Protein AF-A0A255HQ64-F1 (afdb_monomer_lite)

pLDDT: mean 72.26, std 23.72, range [22.92, 97.94]

Secondary structure (DSSP, 8-state):
--------SS------------------------------------TT--B-HHHHHHHHHHHIIIIIGGG--GGGS-HHHHHHTS-HHHHHHHHHHHHHHHHHHHHHHHHHHHHTTT--BSSHHHHHHHHHHHHHHHHHHHHHHHHHHHHHT--TTGGGS-HHHHHHHHHHHHS-GGG----HHHHHHHHHHHHT--S--

Structure (mmCIF, N/CA/C/O backbone):
data_AF-A0A255HQ64-F1
#
_entry.id   AF-A0A255HQ64-F1
#
loop_
_atom_site.group_PDB
_atom_site.id
_atom_site.type_symbol
_atom_site.label_atom_id
_atom_site.label_alt_id
_atom_site.label_comp_id
_atom_site.label_asym_id
_atom_site.label_entity_id
_atom_site.label_seq_id
_atom_site.pdbx_PDB_ins_code
_atom_site.Cartn_x
_atom_site.Cartn_y
_atom_site.Cartn_z
_atom_site.occupancy
_atom_site.B_iso_or_equiv
_atom_site.auth_seq_id
_atom_site.auth_comp_id
_atom_site.auth_asym_id
_atom_site.auth_atom_id
_atom_site.pdbx_PDB_model_num
ATOM 1 N N . MET A 1 1 ? -14.768 -10.902 -18.904 1.00 24.06 1 MET A N 1
ATOM 2 C CA . MET A 1 1 ? -14.492 -9.645 -18.185 1.00 24.06 1 MET A CA 1
ATOM 3 C C . MET A 1 1 ? -13.934 -10.063 -16.839 1.00 24.06 1 MET A C 1
ATOM 5 O O . MET A 1 1 ? -14.680 -10.605 -16.036 1.00 24.06 1 MET A O 1
ATOM 9 N N . LYS A 1 2 ? -12.608 -10.044 -16.684 1.00 22.92 2 LYS A N 1
ATOM 10 C CA . LYS A 1 2 ? -11.966 -10.468 -15.439 1.00 22.92 2 LYS A CA 1
ATOM 11 C C . LYS A 1 2 ? -12.062 -9.269 -14.502 1.00 22.92 2 LYS A C 1
ATOM 13 O O . LYS A 1 2 ? -11.511 -8.226 -14.834 1.00 22.92 2 LYS A O 1
ATOM 18 N N . LEU A 1 3 ? -12.838 -9.373 -13.423 1.00 25.36 3 LEU A N 1
ATOM 19 C CA . LEU A 1 3 ? -12.662 -8.450 -12.307 1.00 25.36 3 LEU A CA 1
ATOM 20 C C . LEU A 1 3 ? -11.263 -8.748 -11.769 1.00 25.36 3 LEU A C 1
ATOM 22 O O . LEU A 1 3 ? -11.058 -9.783 -11.134 1.00 25.36 3 LEU A O 1
ATOM 26 N N . ASN A 1 4 ? -10.297 -7.911 -12.141 1.00 28.52 4 ASN A N 1
ATOM 27 C CA . ASN A 1 4 ? -8.981 -7.914 -11.525 1.00 28.52 4 ASN A CA 1
ATOM 28 C C . ASN A 1 4 ? -9.217 -7.695 -10.030 1.00 28.52 4 ASN A C 1
ATOM 30 O O . ASN A 1 4 ? -9.949 -6.779 -9.647 1.00 28.52 4 ASN A O 1
ATOM 34 N N . LYS A 1 5 ? -8.695 -8.607 -9.211 1.00 32.50 5 LYS A N 1
ATOM 35 C CA . LYS A 1 5 ? -8.794 -8.539 -7.758 1.00 32.50 5 LYS A CA 1
ATOM 36 C C . LYS A 1 5 ? -7.911 -7.382 -7.313 1.00 32.50 5 LYS A C 1
ATOM 38 O O . LYS A 1 5 ? -6.738 -7.589 -7.049 1.00 32.50 5 LYS A O 1
ATOM 43 N N . ILE A 1 6 ? -8.465 -6.171 -7.297 1.00 34.75 6 ILE A N 1
ATOM 44 C CA . ILE A 1 6 ? -7.831 -5.026 -6.645 1.00 34.75 6 ILE A CA 1
ATOM 45 C C . ILE A 1 6 ? -7.405 -5.520 -5.269 1.00 34.75 6 ILE A C 1
ATOM 47 O O . ILE A 1 6 ? -8.214 -6.111 -4.550 1.00 34.75 6 ILE A O 1
ATOM 51 N N . LEU A 1 7 ? -6.119 -5.375 -4.973 1.00 38.97 7 LEU A N 1
ATOM 52 C CA . LEU A 1 7 ? -5.578 -5.688 -3.673 1.00 38.97 7 LEU A CA 1
ATOM 53 C C . LEU A 1 7 ? -6.376 -4.840 -2.681 1.00 38.97 7 LEU A C 1
ATOM 55 O O . LEU A 1 7 ? -6.271 -3.619 -2.683 1.00 38.97 7 LEU A O 1
ATOM 59 N N . SER A 1 8 ? -7.240 -5.477 -1.895 1.00 43.06 8 SER A N 1
ATOM 60 C CA . SER A 1 8 ? -8.002 -4.805 -0.848 1.00 43.06 8 SER A CA 1
ATOM 61 C C . SER A 1 8 ? -7.028 -4.514 0.293 1.00 43.06 8 SER A C 1
ATOM 63 O O . SER A 1 8 ? -7.092 -5.110 1.363 1.00 43.06 8 SER A O 1
ATOM 65 N N . ILE A 1 9 ? -6.042 -3.637 0.061 1.00 43.84 9 ILE A N 1
ATOM 66 C CA . ILE A 1 9 ? -5.307 -3.022 1.161 1.00 43.84 9 ILE A CA 1
ATOM 67 C C . ILE A 1 9 ? -6.313 -2.076 1.809 1.00 43.84 9 ILE A C 1
ATOM 69 O O . ILE A 1 9 ? -6.396 -0.897 1.477 1.00 43.84 9 ILE A O 1
ATOM 73 N N . PHE A 1 10 ? -7.121 -2.633 2.709 1.00 46.38 10 PHE A N 1
ATOM 74 C CA . PHE A 1 10 ? -7.996 -1.896 3.611 1.00 46.38 10 PHE A CA 1
ATOM 75 C C . PHE A 1 10 ? -9.009 -0.962 2.934 1.00 46.38 10 PHE A C 1
ATOM 77 O O . PHE A 1 10 ? -9.365 0.078 3.489 1.00 46.38 10 PHE A O 1
ATOM 84 N N . PHE A 1 11 ? -9.537 -1.352 1.773 1.00 42.53 11 PHE A N 1
ATOM 85 C CA . PHE A 1 11 ? -10.768 -0.761 1.257 1.00 42.53 11 PHE A CA 1
ATOM 86 C C . PHE A 1 11 ? -11.918 -1.702 1.559 1.00 42.53 11 PHE A C 1
ATOM 88 O O . PHE A 1 11 ? -12.272 -2.559 0.752 1.00 42.53 11 PHE A O 1
ATOM 95 N N . VAL A 1 12 ? -12.524 -1.504 2.728 1.00 39.09 12 VAL A N 1
ATOM 96 C CA . VAL A 1 12 ? -13.824 -2.091 3.055 1.00 39.09 12 VAL A CA 1
ATOM 97 C C . VAL A 1 12 ? -14.802 -1.620 1.981 1.00 39.09 12 VAL A C 1
ATOM 99 O O . VAL A 1 12 ? -15.322 -0.506 2.010 1.00 39.09 12 VAL A O 1
ATOM 102 N N . THR A 1 13 ? -15.000 -2.453 0.970 1.00 31.36 13 THR A N 1
ATOM 103 C CA . THR A 1 13 ? -15.890 -2.183 -0.149 1.00 31.36 13 THR A CA 1
ATOM 104 C C . THR A 1 13 ? -17.197 -2.888 0.156 1.00 31.36 13 THR A C 1
ATOM 106 O O . THR A 1 13 ? -17.407 -4.035 -0.226 1.00 31.36 13 THR A O 1
ATOM 109 N N . ILE A 1 14 ? -18.108 -2.204 0.857 1.00 38.34 14 ILE A N 1
ATOM 110 C CA . ILE A 1 14 ? -19.464 -2.731 1.020 1.00 38.34 14 ILE A CA 1
ATOM 111 C C . ILE A 1 14 ? -20.191 -2.580 -0.315 1.00 38.34 14 ILE A C 1
ATOM 113 O O . ILE A 1 14 ? -20.594 -1.491 -0.731 1.00 38.34 14 ILE A O 1
ATOM 117 N N . PHE A 1 15 ? -20.389 -3.715 -0.981 1.00 27.72 15 PHE A N 1
ATOM 118 C CA . PHE A 1 15 ? -21.428 -3.872 -1.985 1.00 27.72 15 PHE A CA 1
ATOM 119 C C . PHE A 1 15 ? -22.784 -3.639 -1.305 1.00 27.72 15 PHE A C 1
ATOM 121 O O . PHE A 1 15 ? -23.308 -4.510 -0.615 1.00 27.72 15 PHE A O 1
ATOM 128 N N . LEU A 1 16 ? -23.381 -2.464 -1.516 1.00 32.75 16 LEU A N 1
ATOM 129 C CA . LEU A 1 16 ? -24.788 -2.221 -1.203 1.00 32.75 16 LEU A CA 1
ATOM 130 C C . LEU A 1 16 ? -25.658 -3.071 -2.136 1.00 32.75 16 LEU A C 1
ATOM 132 O O . LEU A 1 16 ? -26.125 -2.596 -3.171 1.00 32.75 16 LEU A O 1
ATOM 136 N N . ILE A 1 17 ? -25.883 -4.338 -1.788 1.00 31.06 17 ILE A N 1
ATOM 137 C CA . ILE A 1 17 ? -26.957 -5.124 -2.390 1.00 31.06 17 ILE A CA 1
ATOM 138 C C . ILE A 1 17 ? -27.779 -5.754 -1.275 1.00 31.06 17 ILE A C 1
ATOM 140 O O . ILE A 1 17 ? -27.460 -6.797 -0.716 1.00 31.06 17 ILE A O 1
ATOM 144 N N . SER A 1 18 ? -28.910 -5.110 -1.012 1.00 34.94 18 SER A N 1
ATOM 145 C CA . SER A 1 18 ? -30.090 -5.747 -0.455 1.00 34.94 18 SER A CA 1
ATOM 146 C C . SER A 1 18 ? -30.404 -7.035 -1.226 1.00 34.94 18 SER A C 1
ATOM 148 O O . SER A 1 18 ? -30.878 -6.951 -2.358 1.00 34.94 18 SER A O 1
ATOM 150 N N . MET A 1 19 ? -30.182 -8.207 -0.632 1.00 30.97 19 MET A N 1
ATOM 151 C CA . MET A 1 19 ? -31.090 -9.354 -0.739 1.00 30.97 19 MET A CA 1
ATOM 152 C C . MET A 1 19 ? -30.690 -10.488 0.211 1.00 30.97 19 MET A C 1
ATOM 154 O O . MET A 1 19 ? -29.537 -10.879 0.332 1.00 30.97 19 MET A O 1
ATOM 158 N N . THR A 1 20 ? -31.715 -11.008 0.878 1.00 44.75 20 THR A N 1
ATOM 159 C CA . THR A 1 20 ? -31.733 -12.138 1.807 1.00 44.75 20 THR A CA 1
ATOM 160 C C . THR A 1 20 ? -31.143 -13.422 1.221 1.00 44.75 20 THR A C 1
ATOM 162 O O . THR A 1 20 ? -31.547 -13.834 0.134 1.00 44.75 20 THR A O 1
ATOM 165 N N . GLY A 1 21 ? -30.321 -14.125 2.007 1.00 26.88 21 GLY A N 1
ATOM 166 C CA . GLY A 1 21 ? -29.991 -15.531 1.763 1.00 26.88 21 GLY A CA 1
ATOM 167 C C . GLY A 1 21 ? -28.839 -16.048 2.624 1.00 26.88 21 GLY A C 1
ATOM 168 O O . GLY A 1 21 ? -27.693 -16.007 2.197 1.00 26.88 21 GLY A O 1
ATOM 169 N N . CYS A 1 22 ? -29.138 -16.576 3.817 1.00 33.88 22 CYS A N 1
ATOM 170 C CA . CYS A 1 22 ? -28.191 -17.400 4.570 1.00 33.88 22 CYS A CA 1
ATOM 171 C C . CYS A 1 22 ? -27.724 -18.587 3.718 1.00 33.88 22 CYS A C 1
ATOM 173 O O . CYS A 1 22 ? -28.560 -19.304 3.165 1.00 33.88 22 CYS A O 1
ATOM 175 N N . ASN A 1 23 ? -26.427 -18.894 3.743 1.00 31.59 23 ASN A N 1
ATOM 176 C CA . ASN A 1 23 ? -26.014 -20.290 3.740 1.00 31.59 23 ASN A CA 1
ATOM 177 C C . ASN A 1 23 ? -24.742 -20.484 4.572 1.00 31.59 23 ASN A C 1
ATOM 179 O O . ASN A 1 23 ? -23.729 -19.829 4.348 1.00 31.59 23 ASN A O 1
ATOM 183 N N . ASN A 1 24 ? -24.833 -21.393 5.541 1.00 39.72 24 ASN A N 1
ATOM 184 C CA . ASN A 1 24 ? -23.725 -21.837 6.374 1.00 39.72 24 ASN A CA 1
ATOM 185 C C . ASN A 1 24 ? -22.725 -22.640 5.539 1.00 39.72 24 ASN A C 1
ATOM 187 O O . ASN A 1 24 ? -23.102 -23.616 4.891 1.00 39.72 24 ASN A O 1
ATOM 191 N N . SER A 1 25 ? -21.440 -22.338 5.694 1.00 27.50 25 SER A N 1
ATOM 192 C CA . SER A 1 25 ? -20.389 -23.340 5.531 1.00 27.50 25 SER A CA 1
ATOM 193 C C . SER A 1 25 ? -19.209 -23.010 6.435 1.00 27.50 25 SER A C 1
ATOM 195 O O . SER A 1 25 ? -18.373 -22.167 6.128 1.00 27.50 25 SER A O 1
ATOM 197 N N . THR A 1 26 ? -19.178 -23.705 7.567 1.00 33.03 26 THR A N 1
ATOM 198 C CA . THR A 1 26 ? -18.018 -23.885 8.434 1.00 33.03 26 THR A CA 1
ATOM 199 C C . THR A 1 26 ? -16.891 -24.525 7.627 1.00 33.03 26 THR A C 1
ATOM 201 O O . THR A 1 26 ? -17.105 -25.564 7.007 1.00 33.03 26 THR A O 1
ATOM 204 N N . ASN A 1 27 ? -15.696 -23.940 7.658 1.00 26.80 27 ASN A N 1
ATOM 205 C CA . ASN A 1 27 ? -14.461 -24.649 7.341 1.00 26.80 27 ASN A CA 1
ATOM 206 C C . ASN A 1 27 ? -13.337 -24.115 8.228 1.00 26.80 27 ASN A C 1
ATOM 208 O O . ASN A 1 27 ? -12.772 -23.052 7.992 1.00 26.80 27 ASN A O 1
ATOM 212 N N . GLU A 1 28 ? -13.023 -24.896 9.257 1.00 36.34 28 GLU A N 1
ATOM 213 C CA . GLU A 1 28 ? -11.719 -24.887 9.906 1.00 36.34 28 GLU A CA 1
ATOM 214 C C . GLU A 1 28 ? -10.651 -25.239 8.863 1.00 36.34 28 GLU A C 1
ATOM 216 O O . GLU A 1 28 ? -10.826 -26.225 8.149 1.00 36.34 28 GLU A O 1
ATOM 221 N N . ASN A 1 29 ? -9.537 -24.499 8.799 1.00 27.52 29 ASN A N 1
ATOM 222 C CA . ASN A 1 29 ? -8.215 -25.085 8.535 1.00 27.52 29 ASN A CA 1
ATOM 223 C C . ASN A 1 29 ? -7.055 -24.110 8.817 1.00 27.52 29 ASN A C 1
ATOM 225 O O . ASN A 1 29 ? -6.724 -23.240 8.022 1.00 27.52 29 ASN A O 1
ATOM 229 N N . LYS A 1 30 ? -6.423 -24.353 9.970 1.00 29.31 30 LYS A N 1
ATOM 230 C CA . LYS A 1 30 ? -4.975 -24.438 10.237 1.00 29.31 30 LYS A CA 1
ATOM 231 C C . LYS A 1 30 ? -4.026 -23.546 9.421 1.00 29.31 30 LYS A C 1
ATOM 233 O O . LYS A 1 30 ? -3.589 -23.897 8.328 1.00 29.31 30 LYS A O 1
ATOM 238 N N . THR A 1 31 ? -3.542 -22.515 10.104 1.00 26.64 31 THR A N 1
ATOM 239 C CA . THR A 1 31 ? -2.289 -21.798 9.859 1.00 26.64 31 THR A CA 1
ATOM 240 C C . THR A 1 31 ? -1.111 -22.777 9.736 1.00 26.64 31 THR A C 1
ATOM 242 O O . THR A 1 31 ? -0.746 -23.447 10.703 1.00 26.64 31 THR A O 1
ATOM 245 N N . GLN A 1 32 ? -0.499 -22.867 8.552 1.00 25.44 32 GLN A N 1
ATOM 246 C CA . GLN A 1 32 ? 0.832 -23.456 8.377 1.00 25.44 32 GLN A CA 1
ATOM 247 C C . GLN A 1 32 ? 1.851 -22.337 8.193 1.00 25.44 32 GLN A C 1
ATOM 249 O O . GLN A 1 32 ? 2.010 -21.762 7.121 1.00 25.44 32 GLN A O 1
ATOM 254 N N . GLN A 1 33 ? 2.547 -22.056 9.287 1.00 28.48 33 GLN A N 1
ATOM 255 C CA . GLN A 1 33 ? 3.750 -21.247 9.340 1.00 28.48 33 GLN A CA 1
ATOM 256 C C . GLN A 1 33 ? 4.869 -22.011 8.613 1.00 28.48 33 GLN A C 1
ATOM 258 O O . GLN A 1 33 ? 5.309 -23.060 9.077 1.00 28.48 33 GLN A O 1
ATOM 263 N N . ASN A 1 34 ? 5.316 -21.514 7.459 1.00 27.91 34 ASN A N 1
ATOM 264 C CA . ASN A 1 34 ? 6.534 -21.992 6.808 1.00 27.91 34 ASN A CA 1
ATOM 265 C C . ASN A 1 34 ? 7.563 -20.863 6.795 1.00 27.91 34 ASN A C 1
ATOM 267 O O . ASN A 1 34 ? 7.622 -20.050 5.875 1.00 27.91 34 ASN A O 1
ATOM 271 N N . GLU A 1 35 ? 8.403 -20.845 7.829 1.00 33.62 35 GLU A N 1
ATOM 272 C CA . GLU A 1 35 ? 9.655 -20.099 7.828 1.00 33.62 35 GLU A CA 1
ATOM 273 C C . GLU A 1 35 ? 10.601 -20.707 6.783 1.00 33.62 35 GLU A C 1
ATOM 275 O O . GLU A 1 35 ? 11.236 -21.740 7.005 1.00 33.62 35 GLU A O 1
ATOM 280 N N . LYS A 1 36 ? 10.741 -20.049 5.630 1.00 29.50 36 LYS A N 1
ATOM 281 C CA . LYS A 1 36 ? 11.925 -20.213 4.782 1.00 29.50 36 LYS A CA 1
ATOM 282 C C . LYS A 1 36 ? 12.760 -18.944 4.850 1.00 29.50 36 LYS A C 1
ATOM 284 O O . LYS A 1 36 ? 12.483 -17.952 4.184 1.00 29.50 36 LYS A O 1
ATOM 289 N N . LYS A 1 37 ? 13.824 -19.013 5.655 1.00 31.95 37 LYS A N 1
ATOM 290 C CA . LYS A 1 37 ? 14.984 -18.116 5.586 1.00 31.95 37 LYS A CA 1
ATOM 291 C C . LYS A 1 37 ? 15.565 -18.179 4.170 1.00 31.95 37 LYS A C 1
ATOM 293 O O . LYS A 1 37 ? 16.359 -19.067 3.874 1.00 31.95 37 LYS A O 1
ATOM 298 N N . ASN A 1 38 ? 15.203 -17.229 3.315 1.00 29.02 38 ASN A N 1
ATOM 299 C CA . ASN A 1 38 ? 15.998 -16.916 2.136 1.00 29.02 38 ASN A CA 1
ATOM 300 C C . ASN A 1 38 ? 16.969 -15.800 2.513 1.00 29.02 38 ASN A C 1
ATOM 302 O O . ASN A 1 38 ? 16.574 -14.673 2.809 1.00 29.02 38 ASN A O 1
ATOM 306 N N . GLN A 1 39 ? 18.250 -16.164 2.560 1.00 30.75 39 GLN A N 1
ATOM 307 C CA . GLN A 1 39 ? 19.353 -15.220 2.655 1.00 30.75 39 GLN A CA 1
ATOM 308 C C . GLN A 1 39 ? 19.277 -14.268 1.461 1.00 30.75 39 GLN A C 1
ATOM 310 O O . GLN A 1 39 ? 19.298 -14.699 0.309 1.00 30.75 39 GLN A O 1
ATOM 315 N N . ILE A 1 40 ? 19.182 -12.974 1.758 1.00 37.75 40 ILE A N 1
ATOM 316 C CA . ILE A 1 40 ? 19.407 -11.911 0.787 1.00 37.75 40 ILE A CA 1
ATOM 317 C C . ILE A 1 40 ? 20.883 -12.015 0.412 1.00 37.75 40 ILE A C 1
ATOM 319 O O . ILE A 1 40 ? 21.764 -11.785 1.238 1.00 37.75 40 ILE A O 1
ATOM 323 N N . GLN A 1 41 ? 21.154 -12.468 -0.807 1.00 32.47 41 GLN A N 1
ATOM 324 C CA . GLN A 1 41 ? 22.484 -12.371 -1.380 1.00 32.47 41 GLN A CA 1
ATOM 325 C C . GLN A 1 41 ? 22.687 -10.894 -1.717 1.00 32.47 41 GLN A C 1
ATOM 327 O O . GLN A 1 41 ? 22.068 -10.386 -2.650 1.00 32.47 41 GLN A O 1
ATOM 332 N N . ASP A 1 42 ? 23.520 -10.209 -0.934 1.00 36.88 42 ASP A N 1
ATOM 333 C CA . ASP A 1 42 ? 24.034 -8.883 -1.266 1.00 36.88 42 ASP A CA 1
ATOM 334 C C . ASP A 1 42 ? 24.834 -8.993 -2.572 1.00 36.88 42 ASP A C 1
ATOM 336 O O . ASP A 1 42 ? 26.042 -9.252 -2.578 1.00 36.88 42 ASP A O 1
ATOM 340 N N . GLN A 1 43 ? 24.158 -8.845 -3.711 1.00 41.22 43 GLN A N 1
ATOM 341 C CA . GLN A 1 43 ? 24.840 -8.628 -4.974 1.00 41.22 43 GLN A CA 1
ATOM 342 C C . GLN A 1 43 ? 25.450 -7.228 -4.917 1.00 41.22 43 GLN A C 1
ATOM 344 O O . GLN A 1 43 ? 24.768 -6.218 -5.073 1.00 41.22 43 GLN A O 1
ATOM 349 N N . LYS A 1 44 ? 26.763 -7.173 -4.675 1.00 38.41 44 LYS A N 1
ATOM 350 C CA . LYS A 1 44 ? 27.582 -5.996 -4.974 1.00 38.41 44 LYS A CA 1
ATOM 351 C C . LYS A 1 44 ? 27.507 -5.744 -6.480 1.00 38.41 44 LYS A C 1
ATOM 353 O O . LYS A 1 44 ? 28.279 -6.319 -7.244 1.00 38.41 44 LYS A O 1
ATOM 358 N N . GLN A 1 45 ? 26.537 -4.933 -6.887 1.00 43.72 45 GLN A N 1
ATOM 359 C CA . GLN A 1 45 ? 26.375 -4.472 -8.255 1.00 43.72 45 GLN A CA 1
ATOM 360 C C . GLN A 1 45 ? 27.478 -3.450 -8.559 1.00 43.72 45 GLN A C 1
ATOM 362 O O . GLN A 1 45 ? 27.802 -2.591 -7.739 1.00 43.72 45 GLN A O 1
ATOM 367 N N . ASP A 1 46 ? 28.098 -3.597 -9.724 1.00 43.12 46 ASP A N 1
ATOM 368 C CA . ASP A 1 46 ? 29.128 -2.705 -10.242 1.00 43.12 46 ASP A CA 1
ATOM 369 C C . ASP A 1 46 ? 28.583 -1.262 -10.288 1.00 43.12 46 ASP A C 1
ATOM 371 O O . ASP A 1 46 ? 27.571 -0.992 -10.935 1.00 43.12 46 ASP A O 1
ATOM 375 N N . ASN A 1 47 ? 29.213 -0.337 -9.557 1.00 51.97 47 ASN A N 1
ATOM 376 C CA . ASN A 1 47 ? 28.626 0.937 -9.094 1.00 51.97 47 ASN A CA 1
ATOM 377 C C . ASN A 1 47 ? 28.243 1.959 -10.197 1.00 51.97 47 ASN A C 1
ATOM 379 O O . ASN A 1 47 ? 27.835 3.078 -9.873 1.00 51.97 47 ASN A O 1
ATOM 383 N N . ASN A 1 48 ? 28.354 1.606 -11.481 1.00 59.72 48 ASN A N 1
ATOM 384 C CA . ASN A 1 48 ? 28.093 2.496 -12.617 1.00 59.72 48 ASN A CA 1
ATOM 385 C C . ASN A 1 48 ? 26.984 2.042 -13.577 1.00 59.72 48 ASN A C 1
ATOM 387 O O . ASN A 1 48 ? 26.593 2.846 -14.423 1.00 59.72 48 ASN A O 1
ATOM 391 N N . LYS A 1 49 ? 26.459 0.814 -13.473 1.00 76.44 49 LYS A N 1
ATOM 392 C CA . LYS A 1 49 ? 25.385 0.348 -14.364 1.00 76.44 49 LYS A CA 1
ATOM 393 C C . LYS A 1 49 ? 24.044 0.336 -13.628 1.00 76.44 49 LYS A C 1
ATOM 395 O O . LYS A 1 49 ? 23.960 -0.166 -12.512 1.00 76.44 49 LYS A O 1
ATOM 400 N N . GLY A 1 50 ? 23.027 0.955 -14.228 1.00 86.69 50 GLY A N 1
ATOM 401 C CA . GLY A 1 50 ? 21.662 0.911 -13.709 1.00 86.69 50 GLY A CA 1
ATOM 402 C C . GLY A 1 50 ? 21.059 -0.487 -13.841 1.00 86.69 50 GLY A C 1
ATOM 403 O O . GLY A 1 50 ? 21.545 -1.323 -14.597 1.00 86.69 50 GLY A O 1
ATOM 404 N N . MET A 1 51 ? 19.981 -0.720 -13.107 1.00 94.25 51 MET A N 1
ATOM 405 C CA . MET A 1 51 ? 19.166 -1.919 -13.184 1.00 94.25 51 MET A CA 1
ATOM 406 C C . MET A 1 51 ? 18.435 -1.979 -14.527 1.00 94.25 51 MET A C 1
ATOM 408 O O . MET A 1 51 ? 17.739 -1.031 -14.906 1.00 94.25 51 MET A O 1
ATOM 412 N N . ASN A 1 52 ? 18.570 -3.093 -15.240 1.00 95.62 52 ASN A N 1
ATOM 413 C CA . ASN A 1 52 ? 17.798 -3.339 -16.455 1.00 95.62 52 ASN A CA 1
ATOM 414 C C . ASN A 1 52 ? 16.359 -3.793 -16.119 1.00 95.62 52 ASN A C 1
ATOM 416 O O . ASN A 1 52 ? 15.999 -4.012 -14.961 1.00 95.62 52 ASN A O 1
ATOM 420 N N . LYS A 1 53 ? 15.510 -3.941 -17.143 1.00 95.56 53 LYS A N 1
ATOM 421 C CA . LYS A 1 53 ? 14.087 -4.278 -16.966 1.00 95.56 53 LYS A CA 1
ATOM 422 C C . LYS A 1 53 ? 13.853 -5.626 -16.265 1.00 95.56 53 LYS A C 1
ATOM 424 O O . LYS A 1 53 ? 12.931 -5.723 -15.457 1.00 95.56 53 LYS A O 1
ATOM 429 N N . ASP A 1 54 ? 14.665 -6.642 -16.554 1.00 95.75 54 ASP A N 1
ATOM 430 C CA . ASP A 1 54 ? 14.512 -7.979 -15.968 1.00 95.75 54 ASP A CA 1
ATOM 431 C C . ASP A 1 54 ? 14.955 -8.001 -14.501 1.00 95.75 54 ASP A C 1
ATOM 433 O O . ASP A 1 54 ? 14.254 -8.555 -13.654 1.00 95.75 54 ASP A O 1
ATOM 437 N N . GLU A 1 55 ? 16.061 -7.324 -14.181 1.00 96.44 55 GLU A N 1
ATOM 438 C CA . GLU A 1 55 ? 16.529 -7.154 -12.799 1.00 96.44 55 GLU A CA 1
ATOM 439 C C . GLU A 1 55 ? 15.496 -6.389 -11.952 1.00 96.44 55 GLU A C 1
ATOM 441 O O . GLU A 1 55 ? 15.201 -6.782 -10.822 1.00 96.44 55 GLU A O 1
ATOM 446 N N . TYR A 1 56 ? 14.887 -5.337 -12.515 1.00 96.75 56 TYR A N 1
ATOM 447 C CA . TYR A 1 56 ? 13.822 -4.587 -11.845 1.00 96.75 56 TYR A CA 1
ATOM 448 C C . TYR A 1 56 ? 12.582 -5.439 -11.608 1.00 96.75 56 TYR A C 1
ATOM 450 O O . TYR A 1 56 ? 12.024 -5.443 -10.513 1.00 96.75 56 TYR A O 1
ATOM 458 N N . LYS A 1 57 ? 12.161 -6.194 -12.624 1.00 96.31 57 LYS A N 1
ATOM 459 C CA . LYS A 1 57 ? 11.031 -7.116 -12.525 1.00 96.31 57 LYS A CA 1
ATOM 460 C C . LYS A 1 57 ? 11.244 -8.150 -11.420 1.00 96.31 57 LYS A C 1
ATOM 462 O O . LYS A 1 57 ? 10.318 -8.407 -10.650 1.00 96.31 57 LYS A O 1
ATOM 467 N N . GLU A 1 58 ? 12.438 -8.730 -11.323 1.00 96.69 58 GLU A N 1
ATOM 468 C CA . GLU A 1 58 ? 12.772 -9.691 -10.270 1.00 96.69 58 GLU A CA 1
ATOM 469 C C . GLU A 1 58 ? 12.743 -9.045 -8.878 1.00 96.69 58 GLU A C 1
ATOM 471 O O . GLU A 1 58 ? 12.162 -9.622 -7.955 1.00 96.69 58 GLU A O 1
ATOM 476 N N . LEU A 1 59 ? 13.317 -7.844 -8.728 1.00 96.94 59 LEU A N 1
ATOM 477 C CA . LEU A 1 59 ? 13.274 -7.088 -7.474 1.00 96.94 59 LEU A CA 1
ATOM 478 C C . LEU A 1 59 ? 11.833 -6.793 -7.058 1.00 96.94 59 LEU A C 1
ATOM 480 O O . LEU A 1 59 ? 11.446 -7.132 -5.942 1.00 96.94 59 LEU A O 1
ATOM 484 N N . LEU A 1 60 ? 11.035 -6.209 -7.956 1.00 96.25 60 LEU A N 1
ATOM 485 C CA . LEU A 1 60 ? 9.657 -5.824 -7.667 1.00 96.25 60 LEU A CA 1
ATOM 486 C C . LEU A 1 60 ? 8.814 -7.035 -7.266 1.00 96.25 60 LEU A C 1
ATOM 488 O O . LEU A 1 60 ? 8.099 -6.966 -6.271 1.00 96.25 60 LEU A O 1
ATOM 492 N N . THR A 1 61 ? 8.943 -8.148 -7.994 1.00 95.38 61 THR A N 1
ATOM 493 C CA . THR A 1 61 ? 8.212 -9.389 -7.695 1.00 95.38 61 THR A CA 1
ATOM 494 C C . THR A 1 61 ? 8.570 -9.907 -6.303 1.00 95.38 61 THR A C 1
ATOM 496 O O . THR A 1 61 ? 7.690 -10.124 -5.479 1.00 95.38 61 THR A O 1
ATOM 499 N N . LYS A 1 62 ? 9.868 -10.019 -5.983 1.00 96.00 62 LYS A N 1
ATOM 500 C CA . LYS A 1 62 ? 10.314 -10.486 -4.658 1.00 96.00 62 LYS A CA 1
ATOM 501 C C . LYS A 1 62 ? 9.862 -9.566 -3.528 1.00 96.00 62 LYS A C 1
ATOM 503 O O . LYS A 1 62 ? 9.499 -10.048 -2.457 1.00 96.00 62 LYS A O 1
ATOM 508 N N . SER A 1 63 ? 9.921 -8.254 -3.741 1.00 94.12 63 SER A N 1
ATOM 509 C CA . SER A 1 63 ? 9.459 -7.274 -2.759 1.00 94.12 63 SER A CA 1
ATOM 510 C C . SER A 1 63 ? 7.951 -7.360 -2.547 1.00 94.12 63 SER A C 1
ATOM 512 O O . SER A 1 63 ? 7.499 -7.317 -1.403 1.00 94.12 63 SER A O 1
ATOM 514 N N . TYR A 1 64 ? 7.181 -7.514 -3.624 1.00 92.19 64 TYR A N 1
ATOM 515 C CA . TYR A 1 64 ? 5.733 -7.670 -3.560 1.00 92.19 64 TYR A CA 1
ATOM 516 C C . TYR A 1 64 ? 5.342 -8.939 -2.795 1.00 92.19 64 TYR A C 1
ATOM 518 O O . TYR A 1 64 ? 4.622 -8.843 -1.803 1.00 92.19 64 TYR A O 1
ATOM 526 N N . ASP A 1 65 ? 5.890 -10.096 -3.174 1.00 91.31 65 ASP A N 1
ATOM 527 C CA . ASP A 1 65 ? 5.614 -11.386 -2.524 1.00 91.31 65 ASP A CA 1
ATOM 528 C C . ASP A 1 65 ? 5.945 -11.355 -1.025 1.00 91.31 65 ASP A C 1
ATOM 530 O O . ASP A 1 65 ? 5.272 -11.967 -0.197 1.00 91.31 65 ASP A O 1
ATOM 534 N N . LYS A 1 66 ? 7.010 -10.635 -0.656 1.00 92.19 66 LYS A N 1
ATOM 535 C CA . LYS A 1 66 ? 7.481 -10.575 0.728 1.00 92.19 66 LYS A CA 1
ATOM 536 C C . LYS A 1 66 ? 6.651 -9.646 1.607 1.00 92.19 66 LYS A C 1
ATOM 538 O O . LYS A 1 66 ? 6.451 -9.962 2.776 1.00 92.19 66 LYS A O 1
ATOM 543 N N . TYR A 1 67 ? 6.262 -8.485 1.090 1.00 90.44 67 TYR A N 1
ATOM 544 C CA . TYR A 1 67 ? 5.720 -7.406 1.916 1.00 90.44 67 TYR A CA 1
ATOM 545 C C . TYR A 1 67 ? 4.259 -7.098 1.617 1.00 90.44 67 TYR A C 1
ATOM 547 O O . TYR A 1 67 ? 3.515 -6.777 2.532 1.00 90.44 67 TYR A O 1
ATOM 555 N N . ILE A 1 68 ? 3.831 -7.199 0.363 1.00 88.94 68 ILE A N 1
ATOM 556 C CA . ILE A 1 68 ? 2.498 -6.761 -0.052 1.00 88.94 68 ILE A CA 1
ATOM 557 C C . ILE A 1 68 ? 1.523 -7.936 -0.122 1.00 88.94 68 ILE A C 1
ATOM 559 O O . ILE A 1 68 ? 0.443 -7.855 0.450 1.00 88.94 68 ILE A O 1
ATOM 563 N N . GLN A 1 69 ? 1.913 -9.053 -0.740 1.00 85.19 69 GLN A N 1
ATOM 564 C CA . GLN A 1 69 ? 1.068 -10.248 -0.842 1.00 85.19 69 GLN A CA 1
ATOM 565 C C . GLN A 1 69 ? 0.538 -10.759 0.518 1.00 85.19 69 GLN A C 1
ATOM 567 O O . GLN A 1 69 ? -0.632 -11.139 0.580 1.00 85.19 69 GLN A O 1
ATOM 572 N N . PRO A 1 70 ? 1.315 -10.749 1.623 1.00 82.25 70 PRO A N 1
ATOM 573 C CA . PRO A 1 70 ? 0.815 -11.203 2.922 1.00 82.25 70 PRO A CA 1
ATOM 574 C C . PRO A 1 70 ? -0.261 -10.302 3.547 1.00 82.25 70 PRO A C 1
ATOM 576 O O . PRO A 1 70 ? -0.850 -10.699 4.547 1.00 82.25 70 PRO A O 1
ATOM 579 N N . LEU A 1 71 ? -0.504 -9.105 2.997 1.00 74.94 71 LEU A N 1
ATOM 580 C CA . LEU A 1 71 ? -1.512 -8.159 3.490 1.00 74.94 71 LEU A CA 1
ATOM 581 C C . LEU A 1 71 ? -2.935 -8.446 2.985 1.00 74.94 71 LEU A C 1
ATOM 583 O O . LEU A 1 71 ? -3.854 -7.739 3.387 1.00 74.94 71 LEU A O 1
ATOM 587 N N . ASP A 1 72 ? -3.143 -9.451 2.125 1.00 64.69 72 ASP A N 1
ATOM 588 C CA . ASP A 1 72 ? -4.479 -9.880 1.673 1.00 64.69 72 ASP A CA 1
ATOM 589 C C . ASP A 1 72 ? -5.256 -10.550 2.827 1.00 64.69 72 ASP A C 1
ATOM 591 O O . ASP A 1 72 ? -5.302 -11.778 2.957 1.00 64.69 72 ASP A O 1
ATOM 595 N N . ILE A 1 73 ? -5.831 -9.732 3.713 1.00 60.41 73 ILE A N 1
ATOM 596 C CA . ILE A 1 73 ? -6.541 -10.173 4.919 1.00 60.41 73 ILE A CA 1
ATOM 597 C C . ILE A 1 73 ? -8.048 -10.093 4.672 1.00 60.41 73 ILE A C 1
ATOM 599 O O . ILE A 1 73 ? -8.760 -9.230 5.183 1.00 60.41 73 ILE A O 1
ATOM 603 N N . LYS A 1 74 ? -8.539 -11.079 3.920 1.00 60.41 74 LYS A N 1
ATOM 604 C CA . LYS A 1 74 ? -9.955 -11.241 3.533 1.00 60.41 74 LYS A CA 1
ATOM 605 C C . LYS A 1 74 ? -10.941 -11.259 4.696 1.00 60.41 74 LYS A C 1
ATOM 607 O O . LYS A 1 74 ? -12.135 -11.069 4.498 1.00 60.41 74 LYS A O 1
ATOM 612 N N . GLU A 1 75 ? -10.458 -11.537 5.903 1.00 57.78 75 GLU A N 1
ATOM 613 C CA . GLU A 1 75 ? -11.274 -11.567 7.115 1.00 57.78 75 GLU A CA 1
ATOM 614 C C . GLU A 1 75 ? -11.888 -10.194 7.440 1.00 57.78 75 GLU A C 1
ATOM 616 O O . GLU A 1 75 ? -12.981 -10.144 7.992 1.00 57.78 75 GLU A O 1
ATOM 621 N N . TYR A 1 76 ? -11.253 -9.089 7.030 1.00 57.88 76 TYR A N 1
ATOM 622 C CA . TYR A 1 76 ? -11.699 -7.725 7.347 1.00 57.88 76 TYR A CA 1
ATOM 623 C C . TYR A 1 76 ? -12.370 -6.998 6.174 1.00 57.88 76 TYR A C 1
ATOM 625 O O . TYR A 1 76 ? -12.800 -5.856 6.336 1.00 57.88 76 TYR A O 1
ATOM 633 N N . ASP A 1 77 ? -12.511 -7.657 5.020 1.00 61.69 77 ASP A N 1
ATOM 634 C CA . ASP A 1 77 ? -13.241 -7.107 3.870 1.00 61.69 77 ASP A CA 1
ATOM 635 C C . ASP A 1 77 ? -14.749 -6.978 4.158 1.00 61.69 77 ASP A C 1
ATOM 637 O O . ASP A 1 77 ? -15.423 -6.121 3.586 1.00 61.69 77 ASP A O 1
ATOM 641 N N . ASP A 1 78 ? -15.277 -7.805 5.070 1.00 66.62 78 ASP A N 1
ATOM 642 C CA . ASP A 1 78 ? -16.694 -7.853 5.431 1.00 66.62 78 ASP A CA 1
ATOM 643 C C . ASP A 1 78 ? -16.913 -7.567 6.923 1.00 66.62 78 ASP A C 1
ATOM 645 O O . ASP A 1 78 ? -17.129 -8.453 7.757 1.00 66.62 78 ASP A O 1
ATOM 649 N N . LEU A 1 79 ? -16.854 -6.277 7.253 1.00 65.31 79 LEU A N 1
ATOM 650 C CA . LEU A 1 79 ? -17.117 -5.745 8.591 1.00 65.31 79 LEU A CA 1
ATOM 651 C C . LEU A 1 79 ? -18.490 -6.155 9.136 1.00 65.31 79 LEU A C 1
ATOM 653 O O . LEU A 1 79 ? -18.624 -6.367 10.341 1.00 65.31 79 LEU A O 1
ATOM 657 N N . GLU A 1 80 ? -19.504 -6.275 8.274 1.00 66.19 80 GLU A N 1
ATOM 658 C CA . GLU A 1 80 ? -20.861 -6.642 8.681 1.00 66.19 80 GLU A CA 1
ATOM 659 C C . GLU A 1 80 ? -20.916 -8.098 9.146 1.00 66.19 80 GLU A C 1
ATOM 661 O O . GLU A 1 80 ? -21.403 -8.369 10.249 1.00 66.19 80 GLU A O 1
ATOM 666 N N . ASN A 1 81 ? -20.367 -9.029 8.362 1.00 67.38 81 ASN A N 1
ATOM 667 C CA . ASN A 1 81 ? -20.279 -10.433 8.759 1.00 67.38 81 ASN A CA 1
ATOM 668 C C . ASN A 1 81 ? -19.366 -10.629 9.969 1.00 67.38 81 ASN A C 1
ATOM 670 O O . ASN A 1 81 ? -19.673 -11.443 10.844 1.00 67.38 81 ASN A O 1
ATOM 674 N N . LEU A 1 82 ? -18.268 -9.880 10.057 1.00 65.69 82 LEU A N 1
ATOM 675 C CA . LEU A 1 82 ? -17.367 -9.982 11.193 1.00 65.69 82 LEU A CA 1
ATOM 676 C C . LEU A 1 82 ? -18.052 -9.491 12.477 1.00 65.69 82 LEU A C 1
ATOM 678 O O . LEU A 1 82 ? -18.067 -10.213 13.473 1.00 65.69 82 LEU A O 1
ATOM 682 N N . LEU A 1 83 ? -18.686 -8.318 12.472 1.00 67.12 83 LEU A N 1
ATOM 683 C CA . LEU A 1 83 ? -19.326 -7.765 13.672 1.00 67.12 83 LEU A CA 1
ATOM 684 C C . LEU A 1 83 ? -20.622 -8.490 14.055 1.00 67.12 83 LEU A C 1
ATOM 686 O O . LEU A 1 83 ? -20.896 -8.638 15.243 1.00 67.12 83 LEU A O 1
ATOM 690 N N . SER A 1 84 ? -21.391 -9.001 13.090 1.00 68.06 84 SER A N 1
ATOM 691 C CA . SER A 1 84 ? -22.639 -9.736 13.362 1.00 68.06 84 SER A CA 1
ATOM 692 C C . SER A 1 84 ? -22.413 -11.094 14.032 1.00 68.06 84 SER A C 1
ATOM 694 O O . SE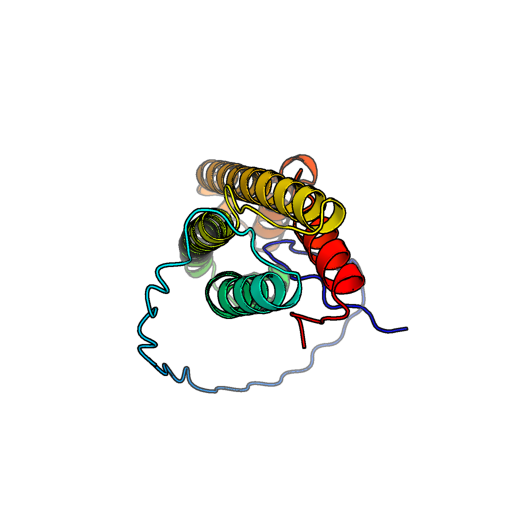R A 1 84 ? -23.290 -11.581 14.746 1.00 68.06 84 SER A O 1
ATOM 696 N N . ASN A 1 85 ? -21.239 -11.700 13.830 1.00 67.88 85 ASN A N 1
ATOM 697 C CA . ASN A 1 85 ? -20.865 -12.977 14.440 1.00 67.88 85 ASN A CA 1
ATOM 698 C C . ASN A 1 85 ? -20.156 -12.825 15.798 1.00 67.88 85 ASN A C 1
ATOM 700 O O . ASN A 1 85 ? -19.888 -13.828 16.461 1.00 67.88 85 ASN A O 1
ATOM 704 N N . ASN A 1 86 ? -19.860 -11.595 16.227 1.00 64.00 86 ASN A N 1
ATOM 705 C CA . ASN A 1 86 ? -19.101 -11.307 17.439 1.00 64.00 86 ASN A CA 1
ATOM 706 C C . ASN A 1 86 ? -19.995 -10.736 18.548 1.00 64.00 86 ASN A C 1
ATOM 708 O O . ASN A 1 86 ? -20.919 -9.959 18.304 1.00 64.00 86 ASN A O 1
ATOM 712 N N . SER A 1 87 ? -19.730 -11.115 19.803 1.00 63.62 87 SER A N 1
ATOM 713 C CA . SER A 1 87 ? -20.444 -10.525 20.936 1.00 63.62 87 SER A CA 1
ATOM 714 C C . SER A 1 87 ? -19.943 -9.104 21.201 1.00 63.62 87 SER A C 1
ATOM 716 O O . SER A 1 87 ? -18.833 -8.736 20.831 1.00 63.62 87 SER A O 1
ATOM 718 N N . GLN A 1 88 ? -20.716 -8.291 21.918 1.00 60.00 88 GLN A N 1
ATOM 719 C CA . GLN A 1 88 ? -20.344 -6.903 22.215 1.00 60.00 88 GLN A CA 1
ATOM 720 C C . GLN A 1 88 ? -19.007 -6.768 22.975 1.00 60.00 88 GLN A C 1
ATOM 722 O O . GLN A 1 88 ? -18.289 -5.784 22.822 1.00 60.00 88 GLN A O 1
ATOM 727 N N . LYS A 1 89 ? -18.633 -7.788 23.761 1.00 59.97 89 LYS A N 1
ATOM 728 C CA . LYS A 1 89 ? -17.321 -7.867 24.420 1.00 59.97 89 LYS A CA 1
ATOM 729 C C . LYS A 1 89 ? -16.186 -8.099 23.414 1.00 59.97 89 LYS A C 1
ATOM 731 O O . LYS A 1 89 ? -15.085 -7.598 23.628 1.00 59.97 89 LYS A O 1
ATOM 736 N N . ASP A 1 90 ? -16.470 -8.806 22.326 1.00 70.94 90 ASP A N 1
ATOM 737 C CA . ASP A 1 90 ? -15.522 -9.104 21.252 1.00 70.94 90 ASP A CA 1
ATOM 738 C C . ASP A 1 90 ? -15.333 -7.911 20.303 1.00 70.94 90 ASP A C 1
ATOM 740 O O . ASP A 1 90 ? -14.289 -7.811 19.673 1.00 70.94 90 ASP A O 1
ATOM 744 N N . ILE A 1 91 ? -16.257 -6.940 20.268 1.00 71.31 91 ILE A N 1
ATOM 745 C CA . ILE A 1 91 ? -16.118 -5.716 19.452 1.00 71.31 91 ILE A CA 1
ATOM 746 C C . ILE A 1 91 ? -14.941 -4.845 19.919 1.00 71.31 91 ILE A C 1
ATOM 748 O O . ILE A 1 91 ? -14.202 -4.308 19.098 1.00 71.31 91 ILE A O 1
ATOM 752 N N . ASN A 1 92 ? -14.715 -4.720 21.231 1.00 74.38 92 ASN A N 1
ATOM 753 C CA . ASN A 1 92 ? -13.537 -4.000 21.736 1.00 74.38 92 ASN A CA 1
ATOM 754 C C . ASN A 1 92 ? -12.239 -4.670 21.274 1.00 74.38 92 ASN A C 1
ATOM 756 O O . ASN A 1 92 ? -11.307 -3.994 20.849 1.00 74.38 92 ASN A O 1
ATOM 760 N N . LYS A 1 93 ? -12.212 -6.006 21.321 1.00 77.88 93 LYS A N 1
ATOM 761 C CA . LYS A 1 93 ? -11.083 -6.794 20.838 1.00 77.88 93 LYS A CA 1
ATOM 762 C C . LYS A 1 93 ? -10.917 -6.647 19.324 1.00 77.88 93 LYS A C 1
ATOM 764 O O . LYS A 1 93 ? -9.803 -6.453 18.868 1.00 77.88 93 LYS A O 1
ATOM 769 N N . PHE A 1 94 ? -12.009 -6.636 18.562 1.00 74.88 94 PHE A N 1
ATOM 770 C CA . PHE A 1 94 ? -11.983 -6.373 17.124 1.00 74.88 94 PHE A CA 1
ATOM 771 C C . PHE A 1 94 ? -11.311 -5.036 16.795 1.00 74.88 94 PHE A C 1
ATOM 773 O O . PHE A 1 94 ? -10.464 -4.981 15.911 1.00 74.88 94 PHE A O 1
ATOM 780 N N . VAL A 1 95 ? -11.645 -3.967 17.524 1.00 77.06 95 VAL A N 1
ATOM 781 C CA . VAL A 1 95 ? -11.027 -2.647 17.328 1.00 77.06 95 VAL A CA 1
ATOM 782 C C . VAL A 1 95 ? -9.522 -2.679 17.629 1.00 77.06 95 VAL A C 1
ATOM 784 O O . VAL A 1 95 ? -8.743 -2.034 16.927 1.00 77.06 95 VAL A O 1
ATOM 787 N N . GLU A 1 96 ? -9.097 -3.420 18.653 1.00 79.19 96 GLU A N 1
ATOM 788 C CA . GLU A 1 96 ? -7.676 -3.615 18.978 1.00 79.19 96 GLU A CA 1
ATOM 789 C C . GLU A 1 96 ? -6.948 -4.447 17.910 1.00 79.19 96 GLU A C 1
ATOM 791 O O . GLU A 1 96 ? -5.892 -4.028 17.432 1.00 79.19 96 GLU A O 1
ATOM 796 N N . ASP A 1 97 ? -7.535 -5.565 17.481 1.00 77.88 97 ASP A N 1
ATOM 797 C CA . ASP A 1 97 ? -6.999 -6.437 16.433 1.00 77.88 97 ASP A CA 1
ATOM 798 C C . ASP A 1 97 ? -6.881 -5.669 15.101 1.00 77.88 97 ASP A C 1
ATOM 800 O O . ASP A 1 97 ? -5.852 -5.725 14.431 1.00 77.88 97 ASP A O 1
ATOM 804 N N . PHE A 1 98 ? -7.875 -4.845 14.759 1.00 77.75 98 PHE A N 1
ATOM 805 C CA . PHE A 1 98 ? -7.847 -3.995 13.566 1.00 77.75 98 PHE A CA 1
ATOM 806 C C . PHE A 1 98 ? -6.695 -2.976 13.606 1.00 77.75 98 PHE A C 1
ATOM 808 O O . PHE A 1 98 ? -6.007 -2.780 12.605 1.00 77.75 98 PHE A O 1
ATOM 815 N N . LYS A 1 99 ? -6.406 -2.369 14.769 1.00 80.75 99 LYS A N 1
ATOM 816 C CA . LYS A 1 99 ? -5.237 -1.480 14.925 1.00 80.75 99 LYS A CA 1
ATOM 817 C C . LYS A 1 99 ? -3.916 -2.212 14.719 1.00 80.75 99 LYS A C 1
ATOM 819 O O . LYS A 1 99 ? -3.019 -1.643 14.097 1.00 80.75 99 LYS A O 1
ATOM 824 N N . LEU A 1 100 ? -3.792 -3.435 15.239 1.00 82.62 100 LEU A N 1
ATOM 825 C CA . LEU A 1 100 ? -2.590 -4.251 15.059 1.00 82.62 100 LEU A CA 1
ATOM 826 C C . LEU A 1 100 ? -2.347 -4.538 13.579 1.00 82.62 100 LEU A C 1
ATOM 828 O O . LEU A 1 100 ? -1.227 -4.381 13.100 1.00 82.62 100 LEU A O 1
ATOM 832 N N . ILE A 1 101 ? -3.400 -4.856 12.832 1.00 82.25 101 ILE A N 1
ATOM 833 C CA . ILE A 1 101 ? -3.267 -5.124 11.403 1.00 82.25 101 ILE A CA 1
ATOM 834 C C . ILE A 1 101 ? -2.906 -3.859 10.620 1.00 82.25 101 ILE A C 1
ATOM 836 O O . ILE A 1 101 ? -2.084 -3.917 9.703 1.00 82.25 101 ILE A O 1
ATOM 840 N N . LEU A 1 102 ? -3.459 -2.699 10.980 1.00 82.56 102 LEU A N 1
ATOM 841 C CA . LEU A 1 102 ? -3.032 -1.429 10.387 1.00 82.56 102 LEU A CA 1
ATOM 842 C C . LEU A 1 102 ? -1.547 -1.152 10.656 1.00 82.56 102 LEU A C 1
ATOM 844 O O . LEU A 1 102 ? -0.842 -0.669 9.769 1.00 82.56 102 LEU A O 1
ATOM 848 N N . ASP A 1 103 ? -1.045 -1.489 11.846 1.00 85.50 103 ASP A N 1
ATOM 849 C CA . ASP A 1 103 ? 0.381 -1.387 12.172 1.00 85.50 103 ASP A CA 1
ATOM 850 C C . ASP A 1 103 ? 1.255 -2.333 11.342 1.00 85.50 103 ASP A C 1
ATOM 852 O O . ASP A 1 103 ? 2.288 -1.915 10.807 1.00 85.50 103 ASP A O 1
ATOM 856 N N . GLU A 1 104 ? 0.831 -3.584 11.182 1.00 85.38 104 GLU A N 1
ATOM 857 C CA . GLU A 1 104 ? 1.511 -4.562 10.330 1.00 85.38 104 GLU A CA 1
ATOM 858 C C . GLU A 1 104 ? 1.516 -4.118 8.863 1.00 85.38 104 GLU A C 1
ATOM 860 O O . GLU A 1 104 ? 2.570 -4.100 8.222 1.00 85.38 104 GLU A O 1
ATOM 865 N N . SER A 1 105 ? 0.372 -3.653 8.358 1.00 85.56 105 SER A N 1
ATOM 866 C CA . SER A 1 105 ? 0.215 -3.115 7.003 1.00 85.56 105 SER A CA 1
ATOM 867 C C . SER A 1 105 ? 1.143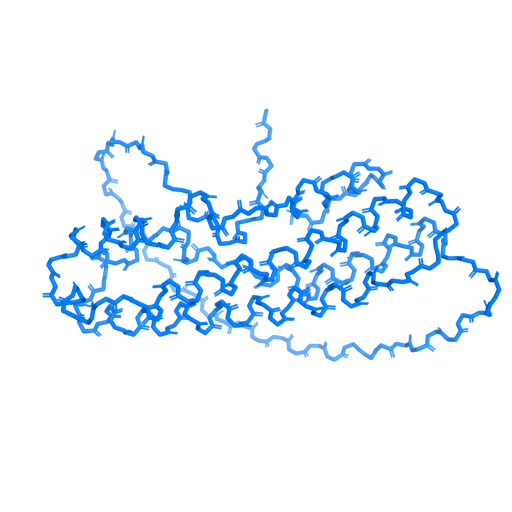 -1.933 6.771 1.00 85.56 105 SER A C 1
ATOM 869 O O . SER A 1 105 ? 1.926 -1.923 5.818 1.00 85.56 105 SER A O 1
ATOM 871 N N . LYS A 1 106 ? 1.145 -0.967 7.696 1.00 88.94 106 LYS A N 1
ATOM 872 C CA . LYS A 1 106 ? 2.057 0.176 7.655 1.00 88.94 106 LYS A CA 1
ATOM 873 C C . LYS A 1 106 ? 3.516 -0.268 7.634 1.00 88.94 106 LYS A C 1
ATOM 875 O O . LYS A 1 106 ? 4.310 0.297 6.879 1.00 88.94 106 LYS A O 1
ATOM 880 N N . SER A 1 107 ? 3.897 -1.232 8.470 1.00 90.81 107 SER A N 1
ATOM 881 C CA . SER A 1 107 ? 5.270 -1.742 8.519 1.00 90.81 107 SER A CA 1
ATOM 882 C C . SER A 1 107 ? 5.678 -2.355 7.178 1.00 90.81 107 SER A C 1
ATOM 884 O O . SER A 1 107 ? 6.694 -1.966 6.599 1.00 90.81 107 SER A O 1
ATOM 886 N N . ASN A 1 108 ? 4.833 -3.223 6.630 1.00 90.44 108 ASN A N 1
ATOM 887 C CA . ASN A 1 108 ? 5.071 -3.907 5.369 1.00 90.44 108 ASN A CA 1
ATOM 888 C C . ASN A 1 108 ? 5.143 -2.951 4.172 1.00 90.44 108 ASN A C 1
ATOM 890 O O . ASN A 1 108 ? 6.071 -3.051 3.371 1.00 90.44 108 ASN A O 1
ATOM 894 N N . ILE A 1 109 ? 4.237 -1.975 4.068 1.00 92.44 109 ILE A N 1
ATOM 895 C CA . ILE A 1 109 ? 4.271 -0.973 2.990 1.00 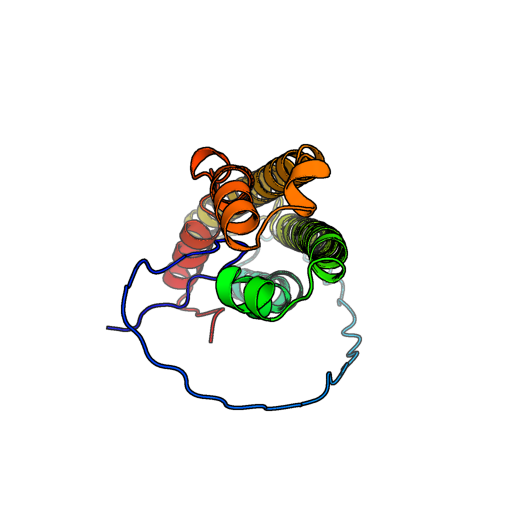92.44 109 ILE A CA 1
ATOM 896 C C . ILE A 1 109 ? 5.525 -0.098 3.104 1.00 92.44 109 ILE A C 1
ATOM 898 O O . ILE A 1 109 ? 6.154 0.223 2.093 1.00 92.44 109 ILE A O 1
ATOM 902 N N . ASN A 1 110 ? 5.950 0.247 4.324 1.00 93.94 110 ASN A N 1
ATOM 903 C CA . ASN A 1 110 ? 7.212 0.955 4.527 1.00 93.94 110 ASN A CA 1
ATOM 904 C C . ASN A 1 110 ? 8.407 0.119 4.058 1.00 93.94 110 ASN A C 1
ATOM 906 O O . ASN A 1 110 ? 9.255 0.637 3.331 1.00 93.94 110 ASN A O 1
ATOM 910 N N . GLU A 1 111 ? 8.477 -1.158 4.429 1.00 95.00 111 GLU A N 1
ATOM 911 C CA . GLU A 1 111 ? 9.545 -2.050 3.979 1.00 95.00 111 GLU A CA 1
ATOM 912 C C . GLU A 1 111 ? 9.539 -2.235 2.457 1.00 95.00 111 GLU A C 1
ATOM 914 O O . GLU A 1 111 ? 10.587 -2.094 1.828 1.00 95.00 111 GLU A O 1
ATOM 919 N N . PHE A 1 112 ? 8.368 -2.425 1.845 1.00 95.56 112 PHE A N 1
ATOM 920 C CA . PHE A 1 112 ? 8.212 -2.438 0.392 1.00 95.56 112 PHE A CA 1
ATOM 921 C C . PHE A 1 112 ? 8.760 -1.153 -0.240 1.00 95.56 112 PHE A C 1
ATOM 923 O O . PHE A 1 112 ? 9.631 -1.216 -1.110 1.00 95.56 112 PHE A O 1
ATOM 930 N N . SER A 1 113 ? 8.327 0.014 0.248 1.00 95.69 113 SER A N 1
ATOM 931 C CA . SER A 1 113 ? 8.737 1.316 -0.288 1.00 95.69 113 SER A CA 1
ATOM 932 C C . SER A 1 113 ? 10.251 1.535 -0.211 1.00 95.69 113 SER A C 1
ATOM 934 O O . SER A 1 113 ? 10.836 2.109 -1.127 1.00 95.69 113 SER A O 1
ATOM 936 N N . LYS A 1 114 ? 10.918 1.020 0.832 1.00 97.06 114 LYS A N 1
ATOM 937 C CA . LYS A 1 114 ? 12.382 1.072 0.947 1.00 97.06 114 LYS A CA 1
ATOM 938 C C . LYS A 1 114 ? 13.055 0.296 -0.178 1.00 97.06 114 LYS A C 1
ATOM 940 O O . LYS A 1 114 ? 14.042 0.787 -0.722 1.00 97.06 114 LYS A O 1
ATOM 945 N N . THR A 1 115 ? 12.521 -0.870 -0.556 1.00 96.75 115 THR A N 1
ATOM 946 C CA . THR A 1 115 ? 13.112 -1.696 -1.625 1.00 96.75 115 THR A CA 1
ATOM 947 C C . THR A 1 115 ? 13.065 -1.034 -3.000 1.00 96.75 115 THR A C 1
ATOM 949 O O . THR A 1 115 ? 13.960 -1.262 -3.808 1.00 96.75 115 THR A O 1
ATOM 952 N N . ILE A 1 116 ? 12.060 -0.191 -3.248 1.00 95.75 116 ILE A N 1
ATOM 953 C CA . ILE A 1 116 ? 11.884 0.531 -4.514 1.00 95.75 116 ILE A CA 1
ATOM 954 C C . ILE A 1 116 ? 12.408 1.975 -4.470 1.00 95.75 116 ILE A C 1
ATOM 956 O O . ILE A 1 116 ? 12.293 2.712 -5.447 1.00 95.75 116 ILE A O 1
ATOM 960 N N . SER A 1 117 ? 12.999 2.403 -3.353 1.00 95.69 117 SER A N 1
ATOM 961 C CA . SER A 1 117 ? 13.484 3.774 -3.179 1.00 95.69 117 SER A CA 1
ATOM 962 C C . SER A 1 117 ? 14.842 3.998 -3.852 1.00 95.69 117 SER A C 1
ATOM 964 O O . SER A 1 117 ? 15.737 3.160 -3.764 1.00 95.69 117 SER A O 1
ATOM 966 N N . ASN A 1 118 ? 15.020 5.161 -4.490 1.00 92.38 118 ASN A N 1
ATOM 967 C CA . ASN A 1 118 ? 16.299 5.615 -5.061 1.00 92.38 118 ASN A CA 1
ATOM 968 C C . ASN A 1 118 ? 16.983 4.606 -6.010 1.00 92.38 118 ASN A C 1
ATOM 970 O O . ASN A 1 118 ? 18.212 4.589 -6.127 1.00 92.38 118 ASN A O 1
ATOM 974 N N . LEU A 1 119 ? 16.201 3.765 -6.693 1.00 92.94 119 LEU A N 1
ATOM 975 C CA . LEU A 1 119 ? 16.725 2.813 -7.665 1.00 92.94 119 LEU A CA 1
ATOM 976 C C . LEU A 1 119 ? 17.241 3.547 -8.908 1.00 92.94 119 LEU A C 1
ATOM 978 O O . LEU A 1 119 ? 16.577 4.419 -9.464 1.00 92.94 119 LEU A O 1
ATOM 982 N N . LYS A 1 120 ? 18.426 3.157 -9.384 1.00 94.44 120 LYS A N 1
ATOM 983 C CA . LYS A 1 120 ? 18.922 3.561 -10.703 1.00 94.44 120 LYS A CA 1
ATOM 984 C C . LYS A 1 120 ? 18.416 2.553 -11.726 1.00 94.44 120 LYS A C 1
ATOM 986 O O . LYS A 1 120 ? 18.947 1.451 -11.772 1.00 94.44 120 LYS A O 1
ATOM 991 N N . ILE A 1 121 ? 17.421 2.916 -12.526 1.00 95.12 121 ILE A N 1
ATOM 992 C CA . ILE A 1 121 ? 16.817 2.044 -13.546 1.00 95.12 121 ILE A CA 1
ATOM 993 C C . ILE A 1 121 ? 17.196 2.573 -14.934 1.00 95.12 121 ILE A C 1
ATOM 995 O O . ILE A 1 121 ? 17.094 3.773 -15.178 1.00 95.12 121 ILE A O 1
ATOM 999 N N . GLU A 1 122 ? 17.662 1.697 -15.829 1.00 96.19 122 GLU A N 1
ATOM 1000 C CA . GLU A 1 122 ? 18.105 2.080 -17.183 1.00 96.19 122 GLU A CA 1
ATOM 1001 C C . GLU A 1 122 ? 16.941 2.562 -18.067 1.00 96.19 122 GLU A C 1
ATOM 1003 O O . GLU A 1 122 ? 17.101 3.476 -18.873 1.00 96.19 122 GLU A O 1
ATOM 1008 N N . ASP A 1 123 ? 15.765 1.947 -17.916 1.00 96.38 123 ASP A N 1
ATOM 1009 C CA . ASP A 1 123 ? 14.542 2.318 -18.630 1.00 96.38 123 ASP A CA 1
ATOM 1010 C C . ASP A 1 123 ? 13.902 3.551 -17.967 1.00 96.38 123 ASP A C 1
ATOM 1012 O O . ASP A 1 123 ? 13.380 3.477 -16.854 1.00 96.38 123 ASP A O 1
ATOM 1016 N N . GLU A 1 124 ? 13.937 4.694 -18.658 1.00 96.50 124 GLU A N 1
ATOM 1017 C CA . GLU A 1 124 ? 13.432 5.979 -18.150 1.00 96.50 124 GLU A CA 1
ATOM 1018 C C . GLU A 1 124 ? 11.946 5.921 -17.772 1.00 96.50 124 GLU A C 1
ATOM 1020 O O . GLU A 1 124 ? 11.534 6.462 -16.743 1.00 96.50 124 GLU A O 1
ATOM 1025 N N . LYS A 1 125 ? 11.125 5.226 -18.567 1.00 97.12 125 LYS A N 1
ATOM 1026 C CA . LYS A 1 125 ? 9.694 5.098 -18.282 1.00 97.12 125 LYS A CA 1
ATOM 1027 C C . LYS A 1 125 ? 9.466 4.262 -17.025 1.00 97.12 125 LYS A C 1
ATOM 1029 O O . LYS A 1 125 ? 8.634 4.631 -16.201 1.00 97.12 125 LYS A O 1
ATOM 1034 N N . LEU A 1 126 ? 10.209 3.172 -16.862 1.00 97.31 126 LEU A N 1
ATOM 1035 C CA . LEU A 1 126 ? 10.151 2.335 -15.665 1.00 97.31 126 LEU A CA 1
ATOM 1036 C C . LEU A 1 126 ? 10.656 3.075 -14.423 1.00 97.31 126 LEU A C 1
ATOM 1038 O O . LEU A 1 126 ? 10.050 2.955 -13.365 1.00 97.31 126 LEU A O 1
ATOM 1042 N N . SER A 1 127 ? 11.708 3.882 -14.568 1.00 97.31 127 SER A N 1
ATOM 1043 C CA . SER A 1 127 ? 12.211 4.767 -13.514 1.00 97.31 127 SER A CA 1
ATOM 1044 C C . SER A 1 127 ? 11.126 5.732 -13.026 1.00 97.31 127 SER A C 1
ATOM 1046 O O . SER A 1 127 ? 10.860 5.822 -11.828 1.00 97.31 127 SER A O 1
ATOM 1048 N N . ASN A 1 128 ? 10.420 6.383 -13.955 1.00 97.75 128 ASN A N 1
ATOM 1049 C CA . ASN A 1 128 ? 9.321 7.289 -13.619 1.00 97.75 128 ASN A CA 1
ATOM 1050 C C . ASN A 1 128 ? 8.157 6.560 -12.936 1.00 97.75 128 ASN A C 1
ATOM 1052 O O . ASN A 1 128 ? 7.686 7.010 -11.895 1.00 97.75 128 ASN A O 1
ATOM 1056 N N . LEU A 1 129 ? 7.730 5.409 -13.468 1.00 97.94 129 LEU A N 1
ATOM 1057 C CA . LEU A 1 129 ? 6.667 4.612 -12.848 1.00 97.94 129 LEU A CA 1
ATOM 1058 C C . LEU A 1 129 ? 7.053 4.127 -11.440 1.00 97.94 129 LEU A C 1
ATOM 1060 O O . LEU A 1 129 ? 6.222 4.160 -10.537 1.00 97.94 129 LEU A O 1
ATOM 1064 N N . ASN A 1 130 ? 8.310 3.724 -11.234 1.00 97.81 130 ASN A N 1
ATOM 1065 C CA . ASN A 1 130 ? 8.823 3.327 -9.926 1.00 97.81 130 ASN A CA 1
ATOM 1066 C C . ASN A 1 130 ? 8.787 4.484 -8.918 1.00 97.81 130 ASN A C 1
ATOM 1068 O O . ASN A 1 130 ? 8.389 4.290 -7.772 1.00 97.81 130 ASN A O 1
ATOM 1072 N N . ASN A 1 131 ? 9.177 5.689 -9.343 1.00 97.62 131 ASN A N 1
ATOM 1073 C CA . ASN A 1 131 ? 9.122 6.876 -8.492 1.00 97.62 131 ASN A CA 1
ATOM 1074 C C . ASN A 1 131 ? 7.675 7.227 -8.118 1.00 97.62 131 ASN A C 1
ATOM 1076 O O . ASN A 1 131 ? 7.402 7.496 -6.951 1.00 97.62 131 ASN A O 1
ATOM 1080 N N . GLU A 1 132 ? 6.736 7.141 -9.066 1.00 97.62 132 GLU A N 1
ATOM 1081 C CA . GLU A 1 132 ? 5.307 7.317 -8.775 1.00 97.62 132 GLU A CA 1
ATOM 1082 C C . GLU A 1 132 ? 4.797 6.265 -7.777 1.00 97.62 132 GLU A C 1
ATOM 1084 O O . GLU A 1 132 ? 4.095 6.612 -6.830 1.00 97.62 132 GLU A O 1
ATOM 1089 N N . LEU A 1 133 ? 5.164 4.989 -7.943 1.00 96.88 133 LEU A N 1
ATOM 1090 C CA . LEU A 1 133 ? 4.786 3.930 -7.001 1.00 96.88 133 LEU A CA 1
ATOM 1091 C C . LEU A 1 133 ? 5.372 4.177 -5.603 1.00 96.88 133 LEU A C 1
ATOM 1093 O O . LEU A 1 133 ? 4.682 3.979 -4.602 1.00 96.88 133 LEU A O 1
ATOM 1097 N N . PHE A 1 134 ? 6.621 4.637 -5.518 1.00 96.75 134 PHE A N 1
ATOM 1098 C CA . PHE A 1 134 ? 7.243 5.017 -4.252 1.00 96.75 134 PHE A CA 1
ATOM 1099 C C . PHE A 1 134 ? 6.478 6.161 -3.569 1.00 96.75 134 PHE A C 1
ATOM 1101 O O . PHE A 1 134 ? 6.155 6.054 -2.385 1.00 96.75 134 PHE A O 1
ATOM 1108 N N . GLU A 1 135 ? 6.130 7.223 -4.300 1.00 96.69 135 GLU A N 1
ATOM 1109 C CA . GLU A 1 135 ? 5.345 8.343 -3.768 1.00 96.69 135 GLU A CA 1
ATOM 1110 C C . GLU A 1 135 ? 3.958 7.906 -3.280 1.00 96.69 135 GLU A C 1
ATOM 1112 O O . GLU A 1 135 ? 3.533 8.292 -2.187 1.00 96.69 135 GLU A O 1
ATOM 1117 N N . GLU A 1 136 ? 3.259 7.070 -4.051 1.00 94.12 136 GLU A N 1
ATOM 1118 C CA . GLU A 1 136 ? 1.951 6.543 -3.656 1.00 94.12 136 GLU A CA 1
ATOM 1119 C C . GLU A 1 136 ? 2.049 5.570 -2.471 1.00 94.12 136 GLU A C 1
ATOM 1121 O O . GLU A 1 136 ? 1.164 5.569 -1.619 1.00 94.12 136 GLU A O 1
ATOM 1126 N N . SER A 1 137 ? 3.160 4.837 -2.321 1.00 93.06 137 SER A N 1
ATOM 1127 C CA . SER A 1 137 ? 3.428 4.030 -1.118 1.00 93.06 137 SER A CA 1
ATOM 1128 C C . SER A 1 137 ? 3.527 4.906 0.137 1.00 93.06 137 SER A C 1
ATOM 1130 O O . SER A 1 137 ? 2.997 4.557 1.190 1.00 93.06 137 SER A O 1
ATOM 1132 N N . GLN A 1 138 ? 4.164 6.080 0.036 1.00 94.94 138 GLN A N 1
ATOM 1133 C CA . GLN A 1 138 ? 4.249 7.029 1.154 1.00 94.94 138 GLN A CA 1
ATOM 1134 C C . GLN A 1 138 ? 2.889 7.651 1.494 1.00 94.94 138 GLN A C 1
ATOM 1136 O O . GLN A 1 138 ? 2.619 7.937 2.661 1.00 94.94 138 GLN A O 1
ATOM 1141 N N . LYS A 1 139 ? 2.029 7.882 0.496 1.00 91.56 139 LYS A N 1
ATOM 1142 C CA . LYS A 1 139 ? 0.653 8.344 0.735 1.00 91.56 139 LYS A CA 1
ATOM 1143 C C . LYS A 1 139 ? -0.186 7.261 1.398 1.00 91.56 139 LYS A C 1
ATOM 1145 O O . LYS A 1 139 ? -0.842 7.558 2.384 1.00 91.56 139 LYS A O 1
ATOM 1150 N N . LEU A 1 140 ? -0.078 6.013 0.947 1.00 89.94 140 LEU A N 1
ATOM 1151 C CA . LEU A 1 140 ? -0.779 4.884 1.556 1.00 89.94 140 LEU A CA 1
ATOM 1152 C C . LEU A 1 140 ? -0.408 4.717 3.041 1.00 89.94 140 LEU A C 1
ATOM 1154 O O . LEU A 1 140 ? -1.279 4.523 3.880 1.00 89.94 140 LEU A O 1
ATOM 1158 N N . VAL A 1 141 ? 0.869 4.894 3.400 1.00 90.69 141 VAL A N 1
ATOM 1159 C CA . VAL A 1 141 ? 1.305 4.919 4.810 1.00 90.69 141 VAL A CA 1
ATOM 1160 C C . VAL A 1 141 ? 0.615 6.030 5.614 1.00 90.69 141 VAL A C 1
ATOM 1162 O O . VAL A 1 141 ? 0.240 5.806 6.765 1.00 90.69 141 VAL A O 1
ATOM 1165 N N . LYS A 1 142 ? 0.431 7.220 5.029 1.00 90.44 142 LYS A N 1
ATOM 1166 C CA . LYS A 1 142 ? -0.277 8.334 5.684 1.00 90.44 142 LYS A CA 1
ATOM 1167 C C . LYS A 1 142 ? -1.774 8.072 5.809 1.00 90.44 142 LYS A C 1
ATOM 1169 O O . LYS A 1 142 ? -2.351 8.413 6.835 1.00 90.44 142 LYS A O 1
ATOM 1174 N N . ASP A 1 143 ? -2.385 7.473 4.793 1.00 85.38 143 ASP A N 1
ATOM 1175 C CA . ASP A 1 143 ? -3.795 7.086 4.817 1.00 85.38 143 ASP A CA 1
ATOM 1176 C C . ASP A 1 143 ? -4.044 6.080 5.960 1.00 85.38 143 ASP A C 1
ATOM 1178 O O . ASP A 1 143 ? -4.956 6.272 6.764 1.00 85.38 143 ASP A O 1
ATOM 1182 N N . ILE A 1 144 ? -3.150 5.097 6.142 1.00 86.69 144 ILE A N 1
ATOM 1183 C CA . ILE A 1 144 ? -3.187 4.171 7.290 1.00 86.69 144 ILE A CA 1
ATOM 1184 C C . ILE A 1 144 ? -3.049 4.918 8.626 1.00 86.69 144 ILE A C 1
ATOM 1186 O O . ILE A 1 144 ? -3.796 4.650 9.567 1.00 86.69 144 ILE A O 1
ATOM 1190 N N . ASP A 1 145 ? -2.132 5.884 8.736 1.00 88.12 145 ASP A N 1
ATOM 1191 C CA . ASP A 1 145 ? -2.006 6.696 9.955 1.00 88.12 145 ASP A CA 1
ATOM 1192 C C . ASP A 1 145 ? -3.285 7.487 10.265 1.00 88.12 145 ASP A C 1
ATOM 1194 O O . ASP A 1 145 ? -3.703 7.566 11.424 1.00 88.12 145 ASP A O 1
ATOM 1198 N N . ASN A 1 146 ? -3.941 8.032 9.241 1.00 86.62 146 ASN A N 1
ATOM 1199 C CA . ASN A 1 146 ? -5.209 8.737 9.396 1.00 86.62 146 ASN A CA 1
ATOM 1200 C C . ASN A 1 146 ? -6.324 7.796 9.870 1.00 86.62 146 ASN A C 1
ATOM 1202 O O . ASN A 1 146 ? -7.077 8.167 10.773 1.00 86.62 146 ASN A O 1
ATOM 1206 N N . GLN A 1 147 ? -6.396 6.575 9.332 1.00 82.00 147 GLN A N 1
ATOM 1207 C CA . GLN A 1 147 ? -7.329 5.552 9.813 1.00 82.00 147 GLN A CA 1
ATOM 1208 C C . GLN A 1 147 ? -7.078 5.209 11.280 1.00 82.00 147 GLN A C 1
ATOM 1210 O O . GLN A 1 147 ? -8.010 5.219 12.078 1.00 82.00 147 GLN A O 1
ATOM 1215 N N . LYS A 1 148 ? -5.822 4.981 11.681 1.00 84.25 148 LYS A N 1
ATOM 1216 C CA . LYS A 1 148 ? -5.483 4.708 13.086 1.00 84.25 148 LYS A CA 1
ATOM 1217 C C . LYS A 1 148 ? -5.933 5.834 14.014 1.00 84.25 148 LYS A C 1
ATOM 1219 O O . LYS A 1 148 ? -6.558 5.570 15.040 1.00 84.25 148 LYS A O 1
ATOM 1224 N N . LEU A 1 149 ? -5.681 7.084 13.625 1.00 85.88 149 LEU A N 1
ATOM 1225 C CA . LEU A 1 149 ? -6.138 8.259 14.370 1.00 85.88 149 LEU A CA 1
ATOM 1226 C C . LEU A 1 149 ? -7.666 8.353 14.441 1.00 85.88 149 LEU A C 1
ATOM 1228 O O . LEU A 1 149 ? -8.193 8.855 15.434 1.00 85.88 149 LEU A O 1
ATOM 1232 N N . ALA A 1 150 ? -8.378 7.909 13.406 1.00 82.94 150 ALA A N 1
ATOM 1233 C CA . ALA A 1 150 ? -9.832 7.834 13.420 1.00 82.94 150 ALA A CA 1
ATOM 1234 C C . ALA A 1 150 ? -10.320 6.767 14.413 1.00 82.94 150 ALA A C 1
ATOM 1236 O O . ALA A 1 150 ? -11.213 7.051 15.210 1.00 82.94 150 ALA A O 1
ATOM 1237 N N . ILE A 1 151 ? -9.666 5.600 14.468 1.00 80.75 151 ILE A N 1
ATOM 1238 C CA . ILE A 1 151 ? -9.980 4.552 15.453 1.00 80.75 151 ILE A CA 1
ATOM 1239 C C . ILE A 1 151 ? -9.693 5.024 16.885 1.00 80.75 151 ILE A C 1
ATOM 1241 O O . ILE A 1 151 ? -10.471 4.761 17.797 1.00 80.75 151 ILE A O 1
ATOM 1245 N N . ASP A 1 152 ? -8.591 5.738 17.118 1.00 83.94 152 ASP A N 1
ATOM 1246 C CA . ASP A 1 152 ? -8.255 6.274 18.446 1.00 83.94 152 ASP A CA 1
ATOM 1247 C C . ASP A 1 152 ? -9.279 7.297 18.964 1.00 83.94 152 ASP A C 1
ATOM 1249 O O . ASP A 1 152 ? -9.371 7.520 20.172 1.00 83.94 152 ASP A O 1
ATOM 1253 N N . LYS A 1 153 ? -10.057 7.905 18.061 1.00 84.38 153 LYS A N 1
ATOM 1254 C CA . LYS A 1 153 ? -11.131 8.855 18.380 1.00 84.38 153 LYS A CA 1
ATOM 1255 C C . LYS A 1 153 ? -12.504 8.201 18.527 1.00 84.38 153 LYS A C 1
ATOM 1257 O O . LYS A 1 153 ? -13.449 8.913 18.861 1.00 84.38 153 LYS A O 1
ATOM 1262 N N . VAL A 1 154 ? -12.620 6.892 18.286 1.00 81.12 154 VAL A N 1
ATOM 1263 C CA . VAL A 1 154 ? -13.865 6.143 18.489 1.00 81.12 154 VAL A CA 1
ATOM 1264 C C . VAL A 1 154 ? -14.287 6.289 19.949 1.00 81.12 154 VAL A C 1
ATOM 1266 O O . VAL A 1 154 ? -13.545 5.928 20.866 1.00 81.12 154 VAL A O 1
ATOM 1269 N N . ASP A 1 155 ? -15.483 6.832 20.164 1.00 79.75 155 ASP A N 1
ATOM 1270 C CA . ASP A 1 155 ? -16.050 6.970 21.501 1.00 79.75 155 ASP A CA 1
ATOM 1271 C C . ASP A 1 155 ? -16.296 5.579 22.099 1.00 79.75 155 ASP A C 1
ATOM 1273 O O . ASP A 1 155 ? -17.006 4.766 21.514 1.00 79.75 155 ASP A O 1
ATOM 1277 N N . LYS A 1 156 ? -15.742 5.283 23.278 1.00 80.69 156 LYS A N 1
ATOM 1278 C CA . LYS A 1 156 ? -15.931 3.973 23.923 1.00 80.69 156 LYS A CA 1
ATOM 1279 C C . LYS A 1 156 ? -17.399 3.682 24.215 1.00 80.69 156 LYS A C 1
ATOM 1281 O O . LYS A 1 156 ? -17.786 2.514 24.215 1.00 80.69 156 LYS A O 1
ATOM 1286 N N . ASP A 1 157 ? -18.212 4.717 24.399 1.00 83.25 157 ASP A N 1
ATOM 1287 C CA . ASP A 1 157 ? -19.643 4.555 24.611 1.00 83.25 157 ASP A CA 1
ATOM 1288 C C . ASP A 1 157 ? -20.335 4.027 23.343 1.00 83.25 157 ASP A C 1
ATOM 1290 O O . ASP A 1 157 ? -21.290 3.253 23.460 1.00 83.25 157 ASP A O 1
ATOM 1294 N N . ILE A 1 158 ? -19.817 4.325 22.134 1.00 81.69 158 ILE A N 1
ATOM 1295 C CA . ILE A 1 158 ? -20.358 3.764 20.882 1.00 81.69 158 ILE A CA 1
ATOM 1296 C C . ILE A 1 158 ? -20.206 2.247 20.841 1.00 81.69 158 ILE A C 1
ATOM 1298 O O . ILE A 1 158 ? -21.111 1.554 20.393 1.00 81.69 158 ILE A O 1
ATOM 1302 N N . LEU A 1 159 ? -19.116 1.711 21.396 1.00 78.44 159 LEU A N 1
ATOM 1303 C CA . LEU A 1 159 ? -18.823 0.274 21.391 1.00 78.44 159 LEU A CA 1
ATOM 1304 C C . LEU A 1 159 ? -19.766 -0.524 22.309 1.00 78.44 159 LEU A C 1
ATOM 1306 O O . LEU A 1 159 ? -19.801 -1.752 22.257 1.00 78.44 159 LEU A O 1
ATOM 1310 N N . THR A 1 160 ? -20.569 0.168 23.123 1.00 81.88 160 THR A N 1
ATOM 1311 C CA . THR A 1 160 ? -21.611 -0.421 23.980 1.00 81.88 160 THR A CA 1
ATOM 1312 C C . THR A 1 160 ? -23.015 -0.347 23.371 1.00 81.88 160 THR A C 1
ATOM 1314 O O . THR A 1 160 ? -23.991 -0.791 23.985 1.00 81.88 160 THR A O 1
ATOM 1317 N N . LYS A 1 161 ? -23.139 0.171 22.145 1.00 84.56 161 LYS A N 1
ATOM 1318 C CA . LYS A 1 161 ? -24.407 0.283 21.420 1.00 84.56 161 LYS A CA 1
ATOM 1319 C C . LYS A 1 161 ? -24.748 -0.970 20.602 1.00 84.56 161 LYS A C 1
ATOM 1321 O O . LYS A 1 161 ? -23.900 -1.847 20.441 1.00 84.56 161 LYS A O 1
ATOM 1326 N N . PRO A 1 162 ? -25.986 -1.098 20.083 1.00 83.31 162 PRO A N 1
ATOM 1327 C CA . PRO A 1 162 ? -26.337 -2.177 19.165 1.00 83.31 162 PRO A CA 1
ATOM 1328 C C . PRO A 1 162 ? -25.391 -2.244 17.956 1.00 83.31 162 PRO A C 1
ATOM 1330 O O . PRO A 1 162 ? -24.975 -1.211 17.439 1.00 83.31 162 PRO A O 1
ATOM 1333 N N . ILE A 1 163 ? -25.119 -3.459 17.464 1.00 75.69 163 ILE A N 1
ATOM 1334 C CA . ILE A 1 163 ? -24.163 -3.738 16.371 1.00 75.69 163 ILE A CA 1
ATOM 1335 C C . ILE A 1 163 ? -24.385 -2.839 15.148 1.00 75.69 163 ILE A C 1
ATOM 1337 O O . ILE A 1 163 ? -23.424 -2.350 14.566 1.00 75.69 163 ILE A O 1
ATOM 1341 N N . LYS A 1 164 ? -25.643 -2.563 14.791 1.00 80.50 164 LYS A N 1
ATOM 1342 C CA . LYS A 1 164 ? -25.974 -1.670 13.677 1.00 80.50 164 LYS A CA 1
ATOM 1343 C C . LYS A 1 164 ? -25.436 -0.247 13.873 1.00 80.50 164 LYS A C 1
ATOM 1345 O O . LYS A 1 164 ? -24.847 0.305 12.958 1.00 80.50 164 LYS A O 1
ATOM 1350 N N . GLU A 1 165 ? -25.606 0.330 15.063 1.00 82.12 165 GLU A N 1
ATOM 1351 C CA . GLU A 1 165 ? -25.095 1.677 15.357 1.00 82.12 165 GLU A CA 1
ATOM 1352 C C . GLU A 1 165 ? -23.561 1.707 15.375 1.00 82.12 165 GLU A C 1
ATOM 1354 O O . GLU A 1 165 ? -22.960 2.710 15.000 1.00 82.12 165 GLU A O 1
ATOM 1359 N N . ILE A 1 166 ? -22.930 0.602 15.782 1.00 78.56 166 ILE A N 1
ATOM 1360 C CA . ILE A 1 166 ? -21.474 0.441 15.727 1.00 78.56 166 ILE A CA 1
ATOM 1361 C C . ILE A 1 166 ? -21.001 0.399 14.271 1.00 78.56 166 ILE A C 1
ATOM 1363 O O . ILE A 1 166 ? -20.065 1.111 13.925 1.00 78.56 166 ILE A O 1
ATOM 1367 N N . LEU A 1 167 ? -21.656 -0.391 13.415 1.00 74.94 167 LEU A N 1
ATOM 1368 C CA . LEU A 1 167 ? -21.345 -0.491 11.986 1.00 74.94 167 LEU A CA 1
ATOM 1369 C C . LEU A 1 167 ? -21.486 0.854 11.276 1.00 74.94 167 LEU A C 1
ATOM 1371 O O . LEU A 1 167 ? -20.558 1.275 10.590 1.00 74.94 167 LEU A O 1
ATOM 1375 N N . ASP A 1 168 ? -22.611 1.543 11.477 1.00 78.44 168 ASP A N 1
ATOM 1376 C CA . ASP A 1 168 ? -22.860 2.855 10.876 1.00 78.44 168 ASP A CA 1
ATOM 1377 C C . ASP A 1 168 ? -21.756 3.849 11.286 1.00 78.44 168 ASP A C 1
ATOM 1379 O O . ASP A 1 168 ? -21.161 4.514 10.437 1.00 78.44 168 ASP A O 1
ATOM 1383 N N . TYR A 1 169 ? -21.391 3.875 12.573 1.00 79.75 169 TYR A N 1
ATOM 1384 C CA . TYR A 1 169 ? -20.333 4.750 13.076 1.00 79.75 169 TYR A CA 1
ATOM 1385 C C . TYR A 1 169 ? -18.941 4.402 12.530 1.00 79.75 169 TYR A C 1
ATOM 1387 O O . TYR A 1 169 ? -18.202 5.295 12.110 1.00 79.75 169 TYR A O 1
ATOM 1395 N N . LEU A 1 170 ? -18.557 3.120 12.540 1.00 75.81 170 LEU A N 1
ATOM 1396 C CA . LEU A 1 170 ? -17.260 2.680 12.019 1.00 75.81 170 LEU A CA 1
ATOM 1397 C C . LEU A 1 170 ? -17.154 2.952 10.513 1.00 75.81 170 LEU A C 1
ATOM 1399 O O . LEU A 1 170 ? -16.101 3.392 10.064 1.00 75.81 170 LEU A O 1
ATOM 1403 N N . ASN A 1 171 ? -18.241 2.798 9.754 1.00 73.06 171 ASN A N 1
ATOM 1404 C CA . ASN A 1 171 ? -18.286 3.160 8.338 1.00 73.06 171 ASN A CA 1
ATOM 1405 C C . ASN A 1 171 ? -18.068 4.662 8.119 1.00 73.06 171 ASN A C 1
ATOM 1407 O O . ASN A 1 171 ? -17.206 5.052 7.332 1.00 73.06 171 ASN A O 1
ATOM 1411 N N . GLU A 1 172 ? -18.788 5.514 8.850 1.00 73.88 172 GLU A N 1
ATOM 1412 C CA . GLU A 1 172 ? -18.647 6.972 8.732 1.00 73.88 172 GLU A CA 1
ATOM 1413 C C . GLU A 1 172 ? -17.276 7.489 9.193 1.00 73.88 172 GLU A C 1
ATOM 1415 O O . GLU A 1 172 ? -16.797 8.513 8.698 1.00 73.88 172 GLU A O 1
ATOM 1420 N N . THR A 1 173 ? -16.644 6.792 10.140 1.00 72.25 173 THR A N 1
ATOM 1421 C CA . THR A 1 173 ? -15.419 7.261 10.802 1.00 72.25 173 THR A CA 1
ATOM 1422 C C . THR A 1 173 ? -14.149 6.675 10.192 1.00 72.25 173 THR A C 1
ATOM 1424 O O . THR A 1 173 ? -13.139 7.371 10.130 1.00 72.25 173 THR A O 1
ATOM 1427 N N . LEU A 1 174 ? -14.173 5.413 9.752 1.00 68.38 174 LEU A N 1
ATOM 1428 C CA . LEU A 1 174 ? -12.982 4.676 9.307 1.00 68.38 174 LEU A CA 1
ATOM 1429 C C . LEU A 1 174 ? -12.893 4.507 7.788 1.00 68.38 174 LEU A C 1
ATOM 1431 O O . LEU A 1 174 ? -11.793 4.331 7.271 1.00 68.38 174 LEU A O 1
ATOM 1435 N N . ILE A 1 175 ? -14.025 4.561 7.077 1.00 63.88 175 ILE A N 1
ATOM 1436 C CA . ILE A 1 175 ? -14.120 4.234 5.638 1.00 63.88 175 ILE A CA 1
ATOM 1437 C C . ILE A 1 175 ? -14.445 5.484 4.803 1.00 63.88 175 ILE A C 1
ATOM 1439 O O . ILE A 1 175 ? -14.795 5.429 3.627 1.00 63.88 175 ILE A O 1
ATOM 1443 N N . LYS A 1 176 ? -14.300 6.666 5.398 1.00 66.94 176 LYS A N 1
ATOM 1444 C CA . LYS A 1 176 ? -14.568 7.922 4.708 1.00 66.94 176 LYS A CA 1
ATOM 1445 C C . LYS A 1 176 ? -13.577 8.119 3.554 1.00 66.94 176 LYS A C 1
ATOM 1447 O O . LYS A 1 176 ? -12.369 8.045 3.757 1.00 66.94 176 LYS A O 1
ATOM 1452 N N . GLU A 1 177 ? -14.087 8.387 2.349 1.00 60.62 177 GLU A N 1
ATOM 1453 C CA . GLU A 1 177 ? -13.278 8.502 1.120 1.00 60.62 177 GLU A CA 1
ATOM 1454 C C . GLU A 1 177 ? -12.137 9.529 1.230 1.00 60.62 177 GLU A C 1
ATOM 1456 O O . GLU A 1 177 ? -11.099 9.371 0.596 1.00 60.62 177 GLU A O 1
ATOM 1461 N N . ASP A 1 178 ? -12.284 10.567 2.058 1.00 68.50 178 ASP A N 1
ATOM 1462 C CA . ASP A 1 178 ? -11.247 11.584 2.272 1.00 68.50 178 ASP A CA 1
ATOM 1463 C C . ASP A 1 178 ? -10.039 11.085 3.084 1.00 68.50 178 ASP A C 1
ATOM 1465 O O . ASP A 1 178 ? -9.002 11.751 3.094 1.00 68.50 178 ASP A O 1
ATOM 1469 N N . LEU A 1 179 ? -10.142 9.917 3.727 1.00 65.94 179 LEU A N 1
ATOM 1470 C CA . LEU A 1 179 ? -9.027 9.243 4.396 1.00 65.94 179 LEU A CA 1
ATOM 1471 C C . LEU A 1 179 ? -8.109 8.507 3.414 1.00 65.94 179 LEU A C 1
ATOM 1473 O O . LEU A 1 179 ? -7.008 8.125 3.805 1.00 65.94 179 LEU A O 1
ATOM 1477 N N . PHE A 1 180 ? -8.538 8.335 2.160 1.00 73.50 180 PHE A N 1
ATOM 1478 C CA . PHE A 1 180 ? -7.829 7.573 1.142 1.00 73.50 180 PHE A CA 1
ATOM 1479 C C . PHE A 1 180 ? -7.482 8.453 -0.053 1.00 73.50 180 PHE A C 1
ATOM 1481 O O . PHE A 1 180 ? -8.311 8.764 -0.907 1.00 73.50 180 PHE A O 1
ATOM 1488 N N . THR A 1 181 ? -6.223 8.861 -0.126 1.00 80.25 181 THR A N 1
ATOM 1489 C CA . THR A 1 181 ? -5.730 9.757 -1.180 1.00 80.25 181 THR A CA 1
ATOM 1490 C C . THR A 1 181 ? -4.706 9.099 -2.093 1.00 80.25 181 THR A C 1
ATOM 1492 O O . THR A 1 181 ? -4.375 9.645 -3.152 1.00 80.25 181 THR A O 1
ATOM 1495 N N . ASN A 1 182 ? -4.189 7.941 -1.685 1.00 86.25 182 ASN A N 1
ATOM 1496 C CA . ASN A 1 182 ? -3.208 7.190 -2.442 1.00 86.25 182 ASN A CA 1
ATOM 1497 C C . ASN A 1 182 ? -3.806 6.529 -3.696 1.00 86.25 182 ASN A C 1
ATOM 1499 O O . ASN A 1 182 ? -5.004 6.277 -3.811 1.00 86.25 182 ASN A O 1
ATOM 1503 N N . LYS A 1 183 ? -2.923 6.227 -4.642 1.00 89.75 183 LYS A N 1
ATOM 1504 C CA . LYS A 1 183 ? -3.201 5.517 -5.892 1.00 89.75 183 LYS A CA 1
ATOM 1505 C C . LYS A 1 183 ? -2.263 4.325 -6.061 1.00 89.75 183 LYS A C 1
ATOM 1507 O O . LYS A 1 183 ? -1.838 4.039 -7.180 1.00 89.75 183 LYS A O 1
ATOM 1512 N N . PHE A 1 184 ? -1.892 3.675 -4.958 1.00 89.56 184 PHE A N 1
ATOM 1513 C CA . PHE A 1 184 ? -0.881 2.618 -4.940 1.00 89.56 184 PHE A CA 1
ATOM 1514 C C . PHE A 1 184 ? -1.181 1.518 -5.969 1.00 89.56 184 PHE A C 1
ATOM 1516 O O . PHE A 1 184 ? -0.350 1.266 -6.842 1.00 89.56 184 PHE A O 1
ATOM 1523 N N . ASP A 1 185 ? -2.396 0.962 -5.949 1.00 87.44 185 ASP A N 1
ATOM 1524 C CA . ASP A 1 185 ? -2.799 -0.111 -6.869 1.00 87.44 185 ASP A CA 1
ATOM 1525 C C . ASP A 1 185 ? -2.796 0.340 -8.333 1.00 87.44 185 ASP A C 1
ATOM 1527 O O . ASP A 1 185 ? -2.346 -0.390 -9.213 1.00 87.44 185 ASP A O 1
ATOM 1531 N N . GLU A 1 186 ? -3.227 1.576 -8.608 1.00 89.56 186 GLU A N 1
ATOM 1532 C CA . GLU A 1 186 ? -3.190 2.147 -9.959 1.00 89.56 186 GLU A CA 1
ATOM 1533 C C . GLU A 1 186 ? -1.748 2.218 -10.486 1.00 89.56 186 GLU A C 1
ATOM 1535 O O . GLU A 1 186 ? -1.489 1.927 -11.657 1.00 89.56 186 GLU A O 1
ATOM 1540 N N . LYS A 1 187 ? -0.791 2.623 -9.639 1.00 92.75 187 LYS A N 1
ATOM 1541 C CA . LYS A 1 187 ? 0.622 2.715 -10.033 1.00 92.75 187 LYS A CA 1
ATOM 1542 C C . LYS A 1 187 ? 1.262 1.348 -10.178 1.00 92.75 187 LYS A C 1
ATOM 1544 O O . LYS A 1 187 ? 2.015 1.150 -11.131 1.00 92.75 187 LYS A O 1
ATOM 1549 N N . LEU A 1 188 ? 0.935 0.414 -9.290 1.00 93.44 188 LEU A N 1
ATOM 1550 C 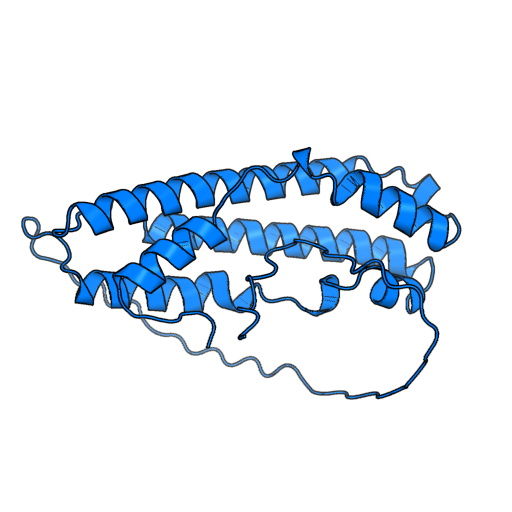CA . LEU A 1 188 ? 1.412 -0.957 -9.384 1.00 93.44 188 LEU A CA 1
ATOM 1551 C C . LEU A 1 188 ? 0.931 -1.606 -10.688 1.00 93.44 188 LEU A C 1
ATOM 1553 O O . LEU A 1 188 ? 1.763 -2.080 -11.460 1.00 93.44 188 LEU A O 1
ATOM 1557 N N . GLN A 1 189 ? -0.362 -1.491 -11.009 1.00 92.00 189 GLN A N 1
ATOM 1558 C CA . GLN A 1 189 ? -0.943 -2.020 -12.249 1.00 92.00 189 GLN A CA 1
ATOM 1559 C C . GLN A 1 189 ? -0.257 -1.455 -13.499 1.00 92.00 189 GLN A C 1
ATOM 1561 O O . GLN A 1 189 ? 0.033 -2.184 -14.444 1.00 92.00 189 GLN A O 1
ATOM 1566 N N . LYS A 1 190 ? 0.070 -0.156 -13.517 1.00 95.31 190 LYS A N 1
ATOM 1567 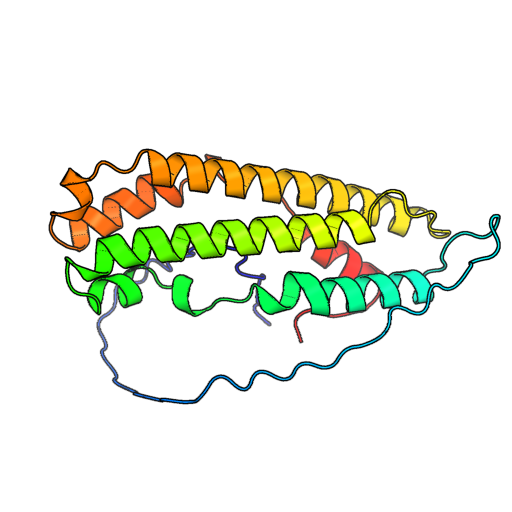C CA . LYS A 1 190 ? 0.798 0.447 -14.649 1.00 95.31 190 LYS A CA 1
ATOM 1568 C C . LYS A 1 190 ? 2.178 -0.170 -14.859 1.00 95.31 190 LYS A C 1
ATOM 1570 O O . LYS A 1 190 ? 2.632 -0.266 -16.001 1.00 95.31 190 LYS A O 1
ATOM 1575 N N . ILE A 1 191 ? 2.859 -0.552 -13.780 1.00 96.00 191 ILE A N 1
ATOM 1576 C CA . ILE A 1 191 ? 4.145 -1.243 -13.860 1.00 96.00 191 ILE A CA 1
ATOM 1577 C C . ILE A 1 191 ? 3.943 -2.679 -14.339 1.00 96.00 191 ILE A C 1
ATOM 1579 O O . ILE A 1 191 ? 4.674 -3.119 -15.226 1.00 96.00 191 ILE A O 1
ATOM 1583 N N . GLU A 1 192 ? 2.938 -3.385 -13.820 1.00 94.88 192 GLU A N 1
ATOM 1584 C CA . GLU A 1 192 ? 2.587 -4.737 -14.264 1.00 94.88 192 GLU A CA 1
ATOM 1585 C C . GLU A 1 192 ? 2.319 -4.789 -15.769 1.00 94.88 192 GLU A C 1
ATOM 1587 O O . GLU A 1 192 ? 2.950 -5.569 -16.488 1.00 94.88 192 GLU A O 1
ATOM 1592 N N . ASP A 1 193 ? 1.475 -3.878 -16.254 1.00 95.56 193 ASP A N 1
ATOM 1593 C CA . ASP A 1 193 ? 1.137 -3.727 -17.667 1.00 95.56 193 ASP A CA 1
ATOM 1594 C C . ASP A 1 193 ? 2.384 -3.429 -18.510 1.00 95.56 193 ASP A C 1
ATOM 1596 O O . ASP A 1 193 ? 2.567 -3.981 -19.597 1.00 95.56 193 ASP A O 1
ATOM 1600 N N . TYR A 1 194 ? 3.273 -2.564 -18.010 1.00 96.69 194 TYR A N 1
ATOM 1601 C CA . TYR A 1 194 ? 4.496 -2.188 -18.719 1.00 96.69 194 TYR A CA 1
ATOM 1602 C C . TYR A 1 194 ? 5.538 -3.316 -18.779 1.00 96.69 194 TYR A C 1
ATOM 1604 O O . TYR A 1 194 ? 6.303 -3.407 -19.745 1.00 96.69 194 TYR A O 1
ATOM 1612 N N . LEU A 1 195 ? 5.585 -4.165 -17.752 1.00 95.00 195 LEU A N 1
ATOM 1613 C CA . LEU A 1 195 ? 6.505 -5.299 -17.643 1.00 95.00 195 LEU A CA 1
ATOM 1614 C C . LEU A 1 195 ? 5.917 -6.613 -18.181 1.00 95.00 195 LEU A C 1
ATOM 1616 O O . LEU A 1 195 ? 6.648 -7.604 -18.290 1.00 95.00 195 LEU A O 1
ATOM 1620 N N . GLY A 1 196 ? 4.621 -6.644 -18.503 1.00 94.56 196 GLY A N 1
ATOM 1621 C CA . GLY A 1 196 ? 3.908 -7.861 -18.887 1.00 94.56 196 GLY A CA 1
ATOM 1622 C C . GLY A 1 196 ? 3.925 -8.914 -17.776 1.00 94.56 196 GLY A C 1
ATOM 1623 O O . GLY A 1 196 ? 4.175 -10.093 -18.044 1.00 94.56 196 GLY A O 1
ATOM 1624 N N . ILE A 1 197 ? 3.748 -8.482 -16.526 1.00 92.25 197 ILE A N 1
ATOM 1625 C CA . ILE A 1 197 ? 3.651 -9.356 -15.350 1.00 92.25 197 ILE A CA 1
ATOM 1626 C C . ILE A 1 197 ? 2.268 -9.261 -14.720 1.00 92.25 197 ILE A C 1
ATOM 1628 O O . ILE A 1 197 ? 1.457 -8.431 -15.102 1.00 92.25 197 ILE A O 1
ATOM 1632 N N . ASP A 1 198 ? 2.015 -10.162 -13.783 1.00 90.00 198 ASP A N 1
ATOM 1633 C CA . ASP A 1 198 ? 0.813 -10.194 -12.961 1.00 90.00 198 ASP A CA 1
ATOM 1634 C C . ASP A 1 198 ? 1.274 -10.716 -11.598 1.00 90.00 198 ASP A C 1
ATOM 1636 O O . ASP A 1 198 ? 1.715 -11.869 -11.496 1.00 90.00 198 ASP A O 1
ATOM 1640 N N . LEU A 1 199 ? 1.316 -9.808 -10.624 1.00 83.81 199 LEU A N 1
ATOM 1641 C CA . LEU A 1 199 ? 1.753 -10.032 -9.247 1.00 83.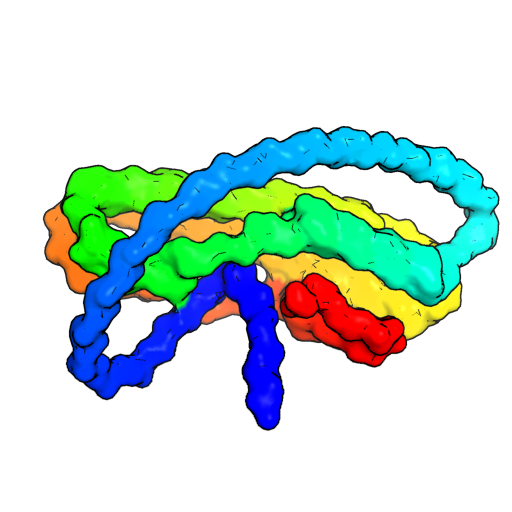81 199 LEU A CA 1
ATOM 1642 C C . LEU A 1 199 ? 0.617 -10.618 -8.391 1.00 83.81 199 LEU A C 1
ATOM 1644 O O . LEU A 1 199 ? 0.880 -11.155 -7.321 1.00 83.81 199 LEU A O 1
ATOM 1648 N N . GLN A 1 200 ? -0.632 -10.572 -8.867 1.00 70.44 200 GLN A N 1
ATOM 1649 C CA . GLN A 1 200 ? -1.844 -10.947 -8.124 1.00 70.44 200 GLN A CA 1
ATOM 1650 C C . GLN A 1 200 ? -2.415 -12.329 -8.516 1.00 70.44 200 GLN A C 1
ATOM 1652 O O . GLN A 1 200 ? -3.601 -12.600 -8.300 1.00 70.44 200 GLN A O 1
ATOM 1657 N N . LYS A 1 201 ? -1.594 -13.199 -9.118 1.00 60.28 201 LYS A N 1
ATOM 1658 C CA . LYS A 1 201 ? -2.006 -14.513 -9.655 1.00 60.28 201 LYS A CA 1
ATOM 1659 C C . LYS A 1 201 ? -2.652 -15.461 -8.645 1.00 60.28 201 LYS A C 1
ATOM 1661 O O . LYS A 1 201 ? -2.114 -15.617 -7.529 1.00 60.28 201 LYS A O 1
#

Foldseek 3Di:
DDPDPQQPLPQLDDPPDDDDDDDDDDDDDDDDDDDDDDDDDPPPDDPPDAAELVSVVVLLLVLCVVQPVVLSPVLPSCLPVNLVVDDLVCLVVVLVVVLVSLVSNLVSLVSSLVSLPPGRYPDPVLVVLSVLLSVLSVLVSQLSVQLSVLSVPPDVVQSVDPSVSVVVSCCVRRNPCVSDDGPNSVSVVVSCVVSVHDSRD

Sequence (201 aa):
MKLNKILSIFFVTIFLISMTGCNNSTNENKTQQNEKKNQIQDQKQDNNKGMNKDEYKELLTKSYDKYIQPLDIKEYDDLENLLSNNSQKDINKFVEDFKLILDESKSNINEFSKTISNLKIEDEKLSNLNNELFEESQKLVKDIDNQKLAIDKVDKDILTKPIKEILDYLNETLIKEDLFTNKFDEKLQKIEDYLGIDLQK

Radius of gyration: 19.87 Å; chains: 1; bounding box: 61×37×44 Å

Organism: NCBI:txid2020948